Protein AF-A0A352CVD0-F1 (afdb_monomer)

Structure (mmCIF, N/CA/C/O backbone):
data_AF-A0A352CVD0-F1
#
_entry.id   AF-A0A352CVD0-F1
#
loop_
_atom_site.group_PDB
_atom_site.id
_atom_site.type_symbol
_atom_site.label_atom_id
_atom_site.label_alt_id
_atom_site.label_comp_id
_atom_site.label_asym_id
_atom_site.label_entity_id
_atom_site.label_seq_id
_atom_site.pdbx_PDB_ins_code
_atom_site.Cartn_x
_atom_site.Cartn_y
_atom_site.Cartn_z
_atom_site.occupancy
_atom_site.B_iso_or_equiv
_atom_site.auth_seq_id
_atom_site.auth_comp_id
_atom_site.auth_asym_id
_atom_site.auth_atom_id
_atom_site.pdbx_PDB_model_num
ATOM 1 N N . MET A 1 1 ? -6.388 -17.770 6.016 1.00 87.50 1 MET A N 1
ATOM 2 C CA . MET A 1 1 ? -7.401 -16.699 6.024 1.00 87.50 1 MET A CA 1
ATOM 3 C C . MET A 1 1 ? -7.087 -15.841 7.225 1.00 87.50 1 MET A C 1
ATOM 5 O O . MET A 1 1 ? -7.116 -16.385 8.321 1.00 87.50 1 MET A O 1
ATOM 9 N N . ALA A 1 2 ? -6.681 -14.592 7.009 1.00 96.88 2 ALA A N 1
ATOM 10 C CA . ALA A 1 2 ? -6.364 -13.687 8.108 1.00 96.88 2 ALA A CA 1
ATOM 11 C C . ALA A 1 2 ? -7.646 -13.075 8.689 1.00 96.88 2 ALA A C 1
ATOM 13 O O . ALA A 1 2 ? -8.618 -12.874 7.953 1.00 96.88 2 ALA A O 1
ATOM 14 N N . LYS A 1 3 ? -7.625 -12.774 9.988 1.00 98.44 3 LYS A N 1
ATOM 15 C CA . LYS A 1 3 ? -8.668 -12.040 10.714 1.00 98.44 3 LYS A CA 1
ATOM 16 C C . LYS A 1 3 ? -8.321 -10.555 10.753 1.00 98.44 3 LYS A C 1
ATOM 18 O O . LYS A 1 3 ? -7.296 -10.170 11.318 1.00 98.44 3 LYS A O 1
ATOM 23 N N . VAL A 1 4 ? -9.160 -9.716 10.157 1.00 98.88 4 VAL A N 1
ATOM 24 C CA . VAL A 1 4 ? -8.931 -8.271 10.046 1.00 98.88 4 VAL A CA 1
ATOM 25 C C . VAL A 1 4 ? -10.059 -7.503 10.724 1.00 98.88 4 VAL A C 1
ATOM 27 O O . VAL A 1 4 ? -11.235 -7.747 10.454 1.00 98.88 4 VAL A O 1
ATOM 30 N N . TYR A 1 5 ? -9.690 -6.530 11.553 1.00 98.88 5 TYR A N 1
ATOM 31 C CA . TYR A 1 5 ? -10.624 -5.599 12.177 1.00 98.88 5 TYR A CA 1
ATOM 32 C C . TYR A 1 5 ? -10.334 -4.178 11.703 1.00 98.88 5 TYR A C 1
ATOM 34 O O . TYR A 1 5 ? -9.232 -3.664 11.902 1.00 98.88 5 TYR A O 1
ATOM 42 N N . GLU A 1 6 ? -11.327 -3.537 11.094 1.00 98.88 6 GLU A N 1
ATOM 43 C CA . GLU A 1 6 ? -11.243 -2.137 10.681 1.00 98.88 6 GLU A CA 1
ATOM 44 C C . GLU A 1 6 ? -12.180 -1.276 11.521 1.00 98.88 6 GLU A C 1
ATOM 46 O O . GLU A 1 6 ? -13.391 -1.505 11.552 1.00 98.88 6 GLU A O 1
ATOM 51 N N . PHE A 1 7 ? -11.618 -0.301 12.236 1.00 98.88 7 PHE A N 1
ATOM 52 C CA . PHE A 1 7 ? -12.372 0.485 13.209 1.00 98.88 7 PHE A CA 1
ATOM 53 C C . PHE A 1 7 ? -12.950 1.742 12.577 1.00 98.88 7 PHE A C 1
ATOM 55 O O . PHE A 1 7 ? -12.228 2.586 12.055 1.00 98.88 7 PHE A O 1
ATOM 62 N N . LEU A 1 8 ? -14.265 1.888 12.673 1.00 98.75 8 LEU A N 1
ATOM 63 C CA . LEU A 1 8 ? -15.019 2.979 12.082 1.00 98.75 8 LEU A CA 1
ATOM 64 C C . LEU A 1 8 ? -15.516 3.928 13.171 1.00 98.75 8 LEU A C 1
ATOM 66 O O . LEU A 1 8 ? -15.995 3.505 14.225 1.00 98.75 8 LEU A O 1
ATOM 70 N N . ALA A 1 9 ? -15.458 5.222 12.885 1.00 98.69 9 ALA A N 1
ATOM 71 C CA . ALA A 1 9 ? -16.032 6.265 13.719 1.00 98.69 9 ALA A CA 1
ATOM 72 C C . ALA A 1 9 ? -16.750 7.301 12.854 1.00 98.69 9 ALA A C 1
ATOM 74 O O . ALA A 1 9 ? -16.449 7.450 11.667 1.00 98.69 9 ALA A O 1
ATOM 75 N N . ASP A 1 10 ? -17.676 8.050 13.453 1.00 98.75 10 ASP A N 1
ATOM 76 C CA . ASP A 1 10 ? -18.296 9.182 12.764 1.00 98.75 10 ASP A CA 1
ATOM 77 C C . ASP A 1 10 ? -17.222 10.174 12.300 1.00 98.75 10 ASP A C 1
ATOM 79 O O . ASP A 1 10 ? -16.305 10.522 13.046 1.00 98.75 10 ASP A O 1
ATOM 83 N N . GLY A 1 11 ? -17.351 10.638 11.059 1.00 98.56 11 GLY A N 1
ATOM 84 C CA . GLY A 1 11 ? -16.401 11.537 10.417 1.00 98.56 11 GLY A CA 1
ATOM 85 C C . GLY A 1 11 ? -15.168 10.862 9.814 1.00 98.56 11 GLY A C 1
ATOM 86 O O . GLY A 1 11 ? -14.204 11.575 9.528 1.00 98.56 11 GLY A O 1
ATOM 87 N N . LEU A 1 12 ? -15.183 9.536 9.637 1.00 98.50 12 LEU A N 1
ATOM 88 C CA . LEU A 1 12 ? -14.176 8.820 8.847 1.00 98.50 12 LEU A CA 1
ATOM 89 C C . LEU A 1 12 ? -14.123 9.303 7.390 1.00 98.50 12 LEU A C 1
ATOM 91 O O . LEU A 1 12 ? -15.090 9.883 6.889 1.00 98.50 12 LEU A O 1
ATOM 95 N N . GLU A 1 13 ? -13.015 9.037 6.705 1.00 98.62 13 GLU A N 1
ATOM 96 C CA . GLU A 1 13 ? -12.898 9.211 5.251 1.00 98.62 13 GLU A CA 1
ATOM 97 C C . GLU A 1 13 ? -13.370 7.933 4.534 1.00 98.62 13 GLU A C 1
ATOM 99 O O . GLU A 1 13 ? -12.927 6.825 4.839 1.00 98.62 13 GLU A O 1
ATOM 104 N N . GLU A 1 14 ? -14.353 8.067 3.644 1.00 98.50 14 GLU A N 1
ATOM 105 C CA . GLU A 1 14 ? -15.093 6.929 3.097 1.00 98.50 14 GLU A CA 1
ATOM 106 C C . GLU A 1 14 ? -14.305 6.087 2.088 1.00 98.50 14 GLU A C 1
ATOM 108 O O . GLU A 1 14 ? -14.458 4.864 2.067 1.00 98.50 14 GLU A O 1
ATOM 113 N N . VAL A 1 15 ? -13.468 6.714 1.259 1.00 98.38 15 VAL A N 1
ATOM 114 C CA . VAL A 1 15 ? -12.622 6.009 0.286 1.00 98.38 15 VAL A CA 1
ATOM 115 C C . VAL A 1 15 ? -11.570 5.191 1.028 1.00 98.38 15 VAL A C 1
ATOM 117 O O . VAL A 1 15 ? -11.359 4.018 0.714 1.00 98.38 15 VAL A O 1
ATOM 120 N N . GLU A 1 16 ? -10.959 5.782 2.046 1.00 98.69 16 GLU A N 1
ATOM 121 C CA . GLU A 1 16 ? -9.961 5.155 2.905 1.00 98.69 16 GLU A CA 1
ATOM 122 C C . GLU A 1 16 ? -10.534 4.010 3.735 1.00 98.69 16 GLU A C 1
ATOM 124 O O . GLU A 1 16 ? -9.822 3.038 3.952 1.00 98.69 16 GLU A O 1
ATOM 129 N N . ALA A 1 17 ? -11.796 4.102 4.169 1.00 98.44 17 ALA A N 1
ATOM 130 C CA . ALA A 1 17 ? -12.437 3.054 4.961 1.00 98.44 17 ALA A CA 1
ATOM 131 C C . ALA A 1 17 ? -12.964 1.882 4.119 1.00 98.44 17 ALA A C 1
ATOM 133 O O . ALA A 1 17 ? -12.952 0.731 4.538 1.00 98.44 17 ALA A O 1
ATOM 134 N N . ILE A 1 18 ? -13.489 2.146 2.921 1.00 98.50 18 ILE A N 1
ATOM 135 C CA . ILE A 1 18 ? -14.136 1.092 2.123 1.00 98.50 18 ILE A CA 1
ATOM 136 C C . ILE A 1 18 ? -13.144 0.342 1.236 1.00 98.50 18 ILE A C 1
ATOM 138 O O . ILE A 1 18 ? -13.322 -0.855 1.000 1.00 98.50 18 ILE A O 1
ATOM 142 N N . THR A 1 19 ? -12.086 1.006 0.765 1.00 98.69 19 THR A N 1
ATOM 143 C CA . THR A 1 19 ? -11.116 0.381 -0.148 1.00 98.69 19 THR A CA 1
ATOM 144 C C . THR A 1 19 ? -10.379 -0.810 0.488 1.00 98.69 19 THR A C 1
ATOM 146 O O . THR A 1 19 ? -10.366 -1.879 -0.131 1.00 98.69 19 THR A O 1
ATOM 149 N N . PRO A 1 20 ? -9.824 -0.713 1.718 1.00 98.56 20 PRO A N 1
ATOM 150 C CA . PRO A 1 20 ? -9.179 -1.848 2.377 1.00 98.56 20 PRO A CA 1
ATOM 151 C C . PRO A 1 20 ? -10.155 -2.992 2.645 1.00 98.56 20 PRO A C 1
ATOM 153 O O . PRO A 1 20 ? -9.822 -4.144 2.362 1.00 98.56 20 PRO A O 1
ATOM 156 N N . VAL A 1 21 ? -11.377 -2.684 3.099 1.00 98.75 21 VAL A N 1
ATOM 157 C CA . VAL A 1 21 ? -12.434 -3.681 3.323 1.00 98.75 21 VAL A CA 1
ATOM 158 C C . VAL A 1 21 ? -12.734 -4.479 2.055 1.00 98.75 21 VAL A C 1
ATOM 160 O O . VAL A 1 21 ? -12.754 -5.710 2.109 1.00 98.75 21 VAL A O 1
ATOM 163 N N . ASP A 1 22 ? -12.960 -3.813 0.918 1.00 98.69 22 ASP A N 1
ATOM 164 C CA . ASP A 1 22 ? -13.255 -4.496 -0.349 1.00 98.69 22 ASP A CA 1
ATOM 165 C C . ASP A 1 22 ? -12.081 -5.391 -0.776 1.00 98.69 22 ASP A C 1
ATOM 167 O O . ASP A 1 22 ? -12.249 -6.589 -1.015 1.00 98.69 22 ASP A O 1
ATOM 171 N N . PHE A 1 23 ? -10.863 -4.849 -0.810 1.00 98.56 23 PHE A N 1
ATOM 172 C CA . PHE A 1 23 ? -9.710 -5.566 -1.363 1.00 98.56 23 PHE A CA 1
ATOM 173 C C . PHE A 1 23 ? -9.313 -6.760 -0.496 1.00 98.56 23 PHE A C 1
ATOM 175 O O . PHE A 1 23 ? -9.071 -7.852 -1.016 1.00 98.56 23 PHE A O 1
ATOM 182 N N . LEU A 1 24 ? -9.312 -6.596 0.828 1.00 98.75 24 LEU A N 1
ATOM 183 C CA . LEU A 1 24 ? -8.994 -7.681 1.749 1.00 98.75 24 LEU A CA 1
ATOM 184 C C . LEU A 1 24 ? -10.049 -8.794 1.701 1.00 98.75 24 LEU A C 1
ATOM 186 O O . LEU A 1 24 ? -9.678 -9.970 1.754 1.00 98.75 24 LEU A O 1
ATOM 190 N N . ARG A 1 25 ? -11.337 -8.458 1.524 1.00 98.56 25 ARG A N 1
ATOM 191 C CA . ARG A 1 25 ? -12.405 -9.451 1.305 1.00 98.56 25 ARG A CA 1
ATOM 192 C C . ARG A 1 25 ? -12.254 -10.166 -0.039 1.00 98.56 25 ARG A C 1
ATOM 194 O O . ARG A 1 25 ? -12.385 -11.387 -0.083 1.00 98.56 25 ARG A O 1
ATOM 201 N N . ARG A 1 26 ? -11.912 -9.458 -1.123 1.00 98.44 26 ARG A N 1
ATOM 202 C CA . ARG A 1 26 ? -11.610 -10.070 -2.437 1.00 98.44 26 ARG A CA 1
ATOM 203 C C . ARG A 1 26 ? -10.424 -11.029 -2.382 1.00 98.44 26 ARG A C 1
ATOM 205 O O . ARG A 1 26 ? -10.446 -12.057 -3.053 1.00 98.44 26 ARG A O 1
ATOM 212 N N . ALA A 1 27 ? -9.429 -10.729 -1.550 1.00 98.00 27 ALA A N 1
ATOM 213 C CA . ALA A 1 27 ? -8.293 -11.608 -1.277 1.00 98.00 27 ALA A CA 1
ATOM 214 C C . ALA A 1 27 ? -8.636 -12.808 -0.364 1.00 98.00 27 ALA A C 1
ATOM 216 O O . ALA A 1 27 ? -7.776 -13.646 -0.091 1.00 98.00 27 ALA A O 1
ATOM 217 N N . GLY A 1 28 ? -9.888 -12.922 0.095 1.00 98.00 28 GLY A N 1
ATOM 218 C CA . GLY A 1 28 ? -10.380 -14.044 0.893 1.00 98.00 28 GLY A CA 1
ATOM 219 C C . GLY A 1 28 ? -10.073 -13.946 2.386 1.00 98.00 28 GLY A C 1
ATOM 220 O O . GLY A 1 28 ? -10.051 -14.979 3.056 1.00 98.00 28 GLY A O 1
ATOM 221 N N . ASN A 1 29 ? -9.805 -12.746 2.910 1.00 98.62 29 ASN A N 1
ATOM 222 C CA . ASN A 1 29 ? -9.650 -12.518 4.347 1.00 98.62 29 ASN A CA 1
ATOM 223 C C . ASN A 1 29 ? -11.003 -12.303 5.031 1.00 98.62 29 ASN A C 1
ATOM 225 O O . ASN A 1 29 ? -11.965 -11.837 4.417 1.00 98.62 29 ASN A O 1
ATOM 229 N N . ASP A 1 30 ? -11.054 -12.622 6.320 1.00 98.44 30 ASP A N 1
ATOM 230 C CA . ASP A 1 30 ? -12.220 -12.378 7.159 1.00 98.44 30 ASP A CA 1
ATOM 231 C C . ASP A 1 30 ? -12.113 -10.972 7.757 1.00 98.44 30 ASP A C 1
ATOM 233 O O . ASP A 1 30 ? -11.362 -10.742 8.706 1.00 98.44 30 ASP A O 1
ATOM 237 N N . VAL A 1 31 ? -12.805 -10.018 7.130 1.00 98.81 31 VAL A N 1
ATOM 238 C CA . VAL A 1 31 ? -12.756 -8.595 7.485 1.00 98.81 31 VAL A CA 1
ATOM 239 C C . VAL A 1 31 ? -14.046 -8.188 8.177 1.00 98.81 31 VAL A C 1
ATOM 241 O O . VAL A 1 31 ? -15.117 -8.223 7.561 1.00 98.81 31 VAL A O 1
ATOM 244 N N . THR A 1 32 ? -13.924 -7.728 9.418 1.00 98.81 32 THR A N 1
ATOM 245 C CA . THR A 1 32 ? -15.022 -7.180 10.218 1.00 98.81 32 THR A CA 1
ATOM 246 C C . THR A 1 32 ? -14.833 -5.677 10.400 1.00 98.81 32 THR A C 1
ATOM 248 O O . THR A 1 32 ? -13.824 -5.226 10.943 1.00 98.81 32 THR A O 1
ATOM 251 N N . THR A 1 33 ? -15.822 -4.894 9.976 1.00 98.88 33 THR A N 1
ATOM 252 C CA . THR A 1 33 ? -15.892 -3.459 10.272 1.00 98.88 33 THR A CA 1
ATOM 253 C C . THR A 1 33 ? -16.525 -3.231 11.643 1.00 98.88 33 THR A C 1
ATOM 255 O O . THR A 1 33 ? -17.589 -3.772 11.955 1.00 98.88 33 THR A O 1
ATOM 258 N N . VAL A 1 34 ? -15.865 -2.439 12.485 1.00 98.88 34 VAL A N 1
ATOM 259 C CA . VAL A 1 34 ? -16.180 -2.315 13.913 1.00 98.88 34 VAL A CA 1
ATOM 260 C C . VAL A 1 34 ? -16.410 -0.858 14.267 1.00 98.88 34 VAL A C 1
ATOM 262 O O . VAL A 1 34 ? -15.486 -0.052 14.250 1.00 98.88 34 VAL A O 1
ATOM 265 N N . SER A 1 35 ? -17.636 -0.502 14.630 1.00 98.75 35 SER A N 1
ATOM 266 C CA . SER A 1 35 ? -17.939 0.850 15.098 1.00 98.75 35 SER A CA 1
ATOM 267 C C . SER A 1 35 ? -17.456 1.072 16.531 1.00 98.75 35 SER A C 1
ATOM 269 O O . SER A 1 35 ? -17.837 0.321 17.426 1.00 98.75 35 SER A O 1
ATOM 271 N N . VAL A 1 36 ? -16.705 2.152 16.771 1.00 98.62 36 VAL A N 1
ATOM 272 C CA . VAL A 1 36 ? -16.368 2.631 18.131 1.00 98.62 36 VAL A CA 1
ATOM 273 C C . VAL A 1 36 ? -17.383 3.638 18.687 1.00 98.62 36 VAL A C 1
ATOM 275 O O . VAL A 1 36 ? -17.136 4.280 19.704 1.00 98.62 36 VAL A O 1
ATOM 278 N N . MET A 1 37 ? -18.515 3.821 18.001 1.00 98.12 37 MET A N 1
ATOM 279 C CA . MET A 1 37 ? -19.518 4.829 18.361 1.00 98.12 37 MET A CA 1
ATOM 280 C C . MET A 1 37 ? -20.650 4.274 19.235 1.00 98.12 37 MET A C 1
ATOM 282 O O . MET A 1 37 ? -21.494 5.043 19.675 1.00 98.12 37 MET A O 1
ATOM 286 N N . GLY A 1 38 ? -20.702 2.957 19.467 1.00 97.62 38 GLY A N 1
ATOM 287 C CA . GLY A 1 38 ? -21.820 2.293 20.152 1.00 97.62 38 GLY A CA 1
ATOM 288 C C . GLY A 1 38 ? -23.056 2.057 19.266 1.00 97.62 38 GLY A C 1
ATOM 289 O O . GLY A 1 38 ? -24.060 1.519 19.729 1.00 97.62 38 GLY A O 1
ATOM 290 N N . GLN A 1 39 ? -22.990 2.405 17.975 1.00 98.19 39 GLN A N 1
ATOM 291 C CA . GLN A 1 39 ? -24.004 2.066 16.971 1.00 98.19 39 GLN A CA 1
ATOM 292 C C . GLN A 1 39 ? -23.376 1.606 15.657 1.00 98.19 39 GLN A C 1
ATOM 294 O O . GLN A 1 39 ? -22.324 2.095 15.261 1.00 98.19 39 GLN A O 1
ATOM 299 N N . LYS A 1 40 ? -24.060 0.727 14.917 1.00 98.50 40 LYS A N 1
ATOM 300 C CA . LYS A 1 40 ? -23.566 0.238 13.617 1.00 98.50 40 LYS A CA 1
ATOM 301 C C . LYS A 1 40 ? -23.618 1.290 12.508 1.00 98.50 40 LYS A C 1
ATOM 303 O O . LYS A 1 40 ? -22.834 1.228 11.573 1.00 98.50 40 LYS A O 1
ATOM 308 N N . LYS A 1 41 ? -24.539 2.253 12.584 1.00 98.56 41 LYS A N 1
ATOM 309 C CA . LYS A 1 41 ? -24.680 3.302 11.567 1.00 98.56 41 LYS A CA 1
ATOM 310 C C . LYS A 1 41 ? -23.652 4.411 11.804 1.00 98.56 41 LYS A C 1
ATOM 312 O O . LYS A 1 41 ? -23.752 5.110 12.806 1.00 98.56 41 LYS A O 1
ATOM 317 N N . ILE A 1 42 ? -22.736 4.586 10.857 1.00 98.56 42 ILE A N 1
ATOM 318 C CA . ILE A 1 42 ? -21.674 5.596 10.871 1.00 98.56 42 ILE A CA 1
ATOM 319 C C . ILE A 1 42 ? -21.945 6.648 9.797 1.00 98.56 42 ILE A C 1
ATOM 321 O O . ILE A 1 42 ? -22.314 6.307 8.671 1.00 98.56 42 ILE A O 1
ATOM 325 N N . LEU A 1 43 ? -21.769 7.926 10.133 1.00 98.62 43 LEU A N 1
ATOM 326 C CA . LEU A 1 43 ? -21.808 9.030 9.176 1.00 98.62 43 LEU A CA 1
ATOM 327 C C . LEU A 1 43 ? -20.383 9.440 8.795 1.00 98.62 43 LEU A C 1
ATOM 329 O O . LEU A 1 43 ? -19.660 9.992 9.622 1.00 98.62 43 LEU A O 1
ATOM 333 N N . GLY A 1 44 ? -19.996 9.212 7.542 1.00 98.50 44 GLY A N 1
ATOM 334 C CA . GLY A 1 44 ? -18.699 9.617 7.008 1.00 98.50 44 GLY A CA 1
ATOM 335 C C . GLY A 1 44 ? -18.533 11.136 6.870 1.00 98.50 44 GLY A C 1
ATOM 336 O O . GLY A 1 44 ? -19.481 11.925 7.008 1.00 98.50 44 GLY A O 1
ATOM 337 N N . SER A 1 45 ? -17.296 11.562 6.616 1.00 98.06 45 SER A N 1
ATOM 338 C CA . SER A 1 45 ? -16.897 12.970 6.522 1.00 98.06 45 SER A CA 1
ATOM 339 C C . SER A 1 45 ? -17.605 13.720 5.385 1.00 98.06 45 SER A C 1
ATOM 341 O O . SER A 1 45 ? -17.978 14.884 5.564 1.00 98.06 45 SER A O 1
ATOM 343 N N . HIS A 1 46 ? -17.927 13.026 4.291 1.00 98.25 46 HIS A N 1
ATOM 344 C CA . HIS A 1 46 ? -18.654 13.540 3.129 1.00 98.25 46 HIS A CA 1
ATOM 345 C C . HIS A 1 46 ? -20.146 13.186 3.147 1.00 98.25 46 HIS A C 1
ATOM 347 O O . HIS A 1 46 ? -20.827 13.245 2.124 1.00 98.25 46 HIS A O 1
ATOM 353 N N . LYS A 1 47 ? -20.689 12.893 4.335 1.00 98.00 47 LYS A N 1
ATOM 354 C CA . LYS A 1 47 ? -22.121 12.642 4.575 1.00 98.00 47 LYS A CA 1
ATOM 355 C C . LYS A 1 47 ? -22.660 11.368 3.922 1.00 98.00 47 LYS A C 1
ATOM 357 O O . LYS A 1 47 ? -23.866 11.255 3.700 1.00 98.00 47 LYS A O 1
ATOM 362 N N . ILE A 1 48 ? -21.793 10.390 3.681 1.00 98.38 48 ILE A N 1
ATOM 363 C CA . ILE A 1 48 ? -22.191 9.050 3.251 1.00 98.3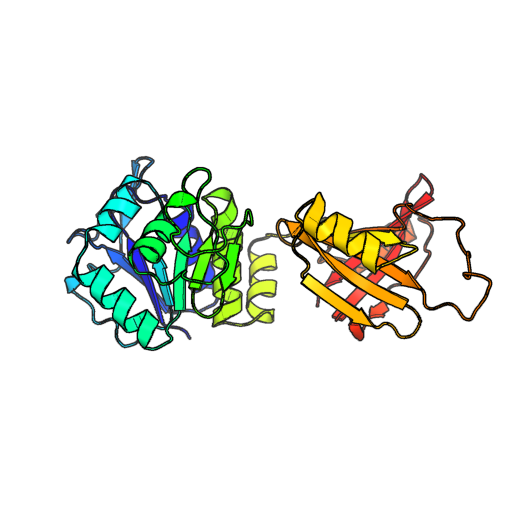8 48 ILE A CA 1
ATOM 364 C C . ILE A 1 48 ? -22.407 8.186 4.496 1.00 98.38 48 ILE A C 1
ATOM 366 O O . ILE A 1 48 ? -21.590 8.175 5.416 1.00 98.38 48 ILE A O 1
ATOM 370 N N . TYR A 1 49 ? -23.529 7.470 4.545 1.00 97.94 49 TYR A N 1
ATOM 371 C CA . TYR A 1 49 ? -23.787 6.523 5.624 1.00 97.94 49 TYR A CA 1
ATOM 372 C C . TYR A 1 49 ? -23.167 5.164 5.322 1.00 97.94 49 TYR A C 1
ATOM 374 O O . TYR A 1 49 ? -23.396 4.600 4.254 1.00 97.94 49 TYR A O 1
ATOM 382 N N . LEU A 1 50 ? -22.473 4.618 6.315 1.00 97.31 50 LEU A N 1
ATOM 383 C CA . LEU A 1 50 ? -21.959 3.256 6.327 1.00 97.31 50 LEU A CA 1
ATOM 384 C C . LEU A 1 50 ? -22.614 2.470 7.465 1.00 97.31 50 LEU A C 1
ATOM 386 O O . LEU A 1 50 ? -23.030 3.040 8.478 1.00 97.31 50 LEU A O 1
ATOM 390 N N . ALA A 1 51 ? -22.711 1.156 7.297 1.00 98.12 51 ALA A N 1
ATOM 391 C CA . ALA A 1 51 ? -23.127 0.241 8.349 1.00 98.12 51 ALA A CA 1
ATOM 392 C C . ALA A 1 51 ? -21.944 -0.663 8.701 1.00 98.12 51 ALA A C 1
ATOM 394 O O . ALA A 1 51 ? -21.495 -1.429 7.853 1.00 98.12 51 ALA A O 1
ATOM 395 N N . ALA A 1 52 ? -21.447 -0.549 9.930 1.00 98.62 52 ALA A N 1
ATOM 396 C CA . ALA A 1 52 ? -20.458 -1.460 10.482 1.00 98.62 52 ALA A CA 1
ATOM 397 C C . ALA A 1 52 ? -21.081 -2.843 10.726 1.00 98.62 52 ALA A C 1
ATOM 399 O O . ALA A 1 52 ? -22.270 -2.953 11.047 1.00 98.62 52 ALA A O 1
ATOM 400 N N . ASP A 1 53 ? -20.269 -3.891 10.630 1.00 98.69 53 ASP A N 1
ATOM 401 C CA . ASP A 1 53 ? -20.693 -5.271 10.876 1.00 98.69 53 ASP A CA 1
ATOM 402 C C . ASP A 1 53 ? -21.037 -5.484 12.363 1.00 98.69 53 ASP A C 1
ATOM 404 O O . ASP A 1 53 ? -22.035 -6.133 12.703 1.00 98.69 53 ASP A O 1
ATOM 408 N N . ALA A 1 54 ? -20.262 -4.866 13.258 1.00 98.62 54 ALA A N 1
ATOM 409 C CA . ALA A 1 54 ? -20.416 -4.945 14.710 1.00 98.62 54 ALA A CA 1
ATOM 410 C C . ALA A 1 54 ? -20.129 -3.601 15.396 1.00 98.62 54 ALA A C 1
ATOM 412 O O . ALA A 1 54 ? -19.543 -2.688 14.805 1.00 98.62 54 ALA A O 1
ATOM 413 N N . VAL A 1 55 ? -20.536 -3.481 16.659 1.00 98.62 55 VAL A N 1
ATOM 414 C CA . VAL A 1 55 ? -20.023 -2.427 17.553 1.00 98.62 55 VAL A CA 1
ATOM 415 C C . VAL A 1 55 ? -18.895 -2.988 18.421 1.00 98.62 55 VAL A C 1
ATOM 417 O O . VAL A 1 55 ? -18.837 -4.193 18.661 1.00 98.62 55 VAL A O 1
ATOM 420 N N . PHE A 1 56 ? -17.976 -2.129 18.860 1.00 98.69 56 PHE A N 1
ATOM 421 C CA . PHE A 1 56 ? -16.749 -2.522 19.558 1.00 98.69 56 PHE A CA 1
ATOM 422 C C . PHE A 1 56 ? -17.009 -3.406 20.787 1.00 98.69 56 PHE A C 1
ATOM 424 O O . PHE A 1 56 ? -16.263 -4.346 21.044 1.00 98.69 56 PHE A O 1
ATOM 431 N N . GLU A 1 57 ? -18.090 -3.142 21.518 1.00 97.38 57 GLU A N 1
ATOM 432 C CA . GLU A 1 57 ? -18.469 -3.842 22.747 1.00 97.38 57 GLU A CA 1
ATOM 433 C C . GLU A 1 57 ? -18.981 -5.275 22.519 1.00 97.38 57 GLU A C 1
ATOM 435 O O . GLU A 1 57 ? -19.066 -6.048 23.472 1.00 97.38 57 GLU A O 1
ATOM 440 N N . GLU A 1 58 ? -19.333 -5.643 21.283 1.00 96.50 58 GLU A N 1
ATOM 441 C CA . GLU A 1 58 ? -19.863 -6.972 20.939 1.00 96.50 58 GLU A CA 1
ATOM 442 C C . GLU A 1 58 ? -18.761 -8.020 20.709 1.00 96.50 58 GLU A C 1
ATOM 444 O O . GLU A 1 58 ? -19.068 -9.208 20.597 1.00 96.50 58 GLU A O 1
ATOM 449 N N . LEU A 1 59 ? -17.494 -7.604 20.605 1.00 97.06 59 LEU A N 1
ATOM 450 C CA . LEU A 1 59 ? -16.415 -8.442 20.084 1.00 97.06 59 LEU A CA 1
ATOM 451 C C . LEU A 1 59 ? -15.251 -8.628 21.062 1.00 97.06 59 LEU A C 1
ATOM 453 O O . LEU A 1 59 ? -14.908 -7.758 21.861 1.00 97.06 59 LEU A O 1
ATOM 457 N N . SER A 1 60 ? -14.581 -9.772 20.920 1.00 95.44 60 SER A N 1
ATOM 458 C CA . SER A 1 60 ? -13.214 -9.993 21.389 1.00 95.44 60 SER A CA 1
ATOM 459 C C . SER A 1 60 ? -12.263 -9.956 20.200 1.00 95.44 60 SER A C 1
ATOM 461 O O . SER A 1 60 ? -12.578 -10.509 19.152 1.00 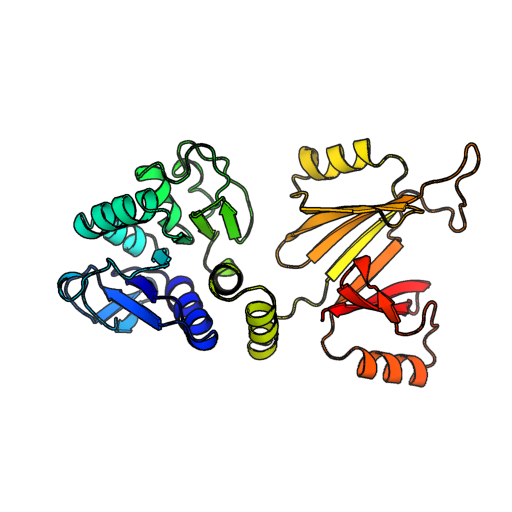95.44 60 SER A O 1
ATOM 463 N N . PHE A 1 61 ? -11.081 -9.378 20.383 1.00 97.75 61 PHE A N 1
ATOM 464 C CA . PHE A 1 61 ? -10.136 -9.115 19.292 1.00 97.75 61 PHE A CA 1
ATOM 465 C C . PHE A 1 61 ? -8.848 -9.948 19.373 1.00 97.75 61 PHE A C 1
ATOM 467 O O . PHE A 1 61 ? -7.861 -9.638 18.711 1.00 97.75 61 PHE A O 1
ATOM 474 N N . GLU A 1 62 ? -8.823 -10.975 20.224 1.00 94.38 62 GLU A N 1
ATOM 475 C CA . GLU A 1 62 ? -7.628 -11.794 20.484 1.00 94.38 62 GLU A CA 1
ATOM 476 C C . GLU A 1 62 ? -7.186 -12.607 19.257 1.00 94.38 62 GLU A C 1
ATOM 478 O O . GLU A 1 62 ? -6.005 -12.922 19.110 1.00 94.38 62 GLU A O 1
ATOM 483 N N . ASP A 1 63 ? -8.120 -12.908 18.354 1.00 96.94 63 ASP A N 1
ATOM 484 C CA . ASP A 1 63 ? -7.870 -13.629 17.109 1.00 96.94 63 ASP A CA 1
ATOM 485 C C . ASP A 1 63 ? -7.398 -12.726 15.958 1.00 96.94 63 ASP A C 1
ATOM 487 O O . ASP A 1 63 ? -7.098 -13.234 14.883 1.00 96.94 63 ASP A O 1
ATOM 491 N N . GLY A 1 64 ? -7.308 -11.406 16.163 1.00 98.12 64 GLY A N 1
ATOM 492 C CA . GLY A 1 64 ? -6.949 -10.456 15.114 1.00 98.12 64 GLY A CA 1
ATOM 493 C C . GLY A 1 64 ? -5.507 -10.606 14.622 1.00 98.12 64 GLY A C 1
ATOM 494 O O . GLY A 1 64 ? -4.561 -10.730 15.407 1.00 98.12 64 GLY A O 1
ATOM 495 N N . ASP A 1 65 ? -5.333 -10.547 13.304 1.00 98.50 65 ASP A N 1
ATOM 496 C CA . ASP A 1 65 ? -4.032 -10.538 12.627 1.00 98.50 65 ASP A CA 1
ATOM 497 C C . ASP A 1 65 ? -3.637 -9.129 12.163 1.00 98.50 65 ASP A C 1
ATOM 499 O O . ASP A 1 65 ? -2.447 -8.795 12.133 1.00 98.50 65 ASP A O 1
ATOM 503 N N . LEU A 1 66 ? -4.632 -8.297 11.834 1.00 98.81 66 LEU A N 1
ATOM 504 C CA . LEU A 1 66 ? -4.463 -6.923 11.367 1.00 98.81 66 LEU A CA 1
ATOM 505 C C . LEU A 1 66 ? -5.553 -5.997 11.928 1.00 98.81 66 LEU A C 1
ATOM 507 O O . LEU A 1 66 ? -6.741 -6.319 11.885 1.00 98.81 66 LEU A O 1
ATOM 511 N N . PHE A 1 67 ? -5.132 -4.817 12.386 1.00 98.88 67 PHE A N 1
ATOM 512 C CA . PHE A 1 67 ? -5.995 -3.759 12.915 1.00 98.88 67 PHE A CA 1
ATOM 513 C C . PHE A 1 67 ? -5.832 -2.474 12.097 1.00 98.88 67 PHE A C 1
ATOM 515 O O . PHE A 1 67 ? -4.723 -1.941 12.027 1.00 98.88 67 PHE A O 1
ATOM 522 N N . ILE A 1 68 ? -6.913 -1.982 11.487 1.00 98.94 68 ILE A N 1
ATOM 523 C CA . ILE A 1 68 ? -6.887 -0.876 10.514 1.00 98.94 68 ILE A CA 1
ATOM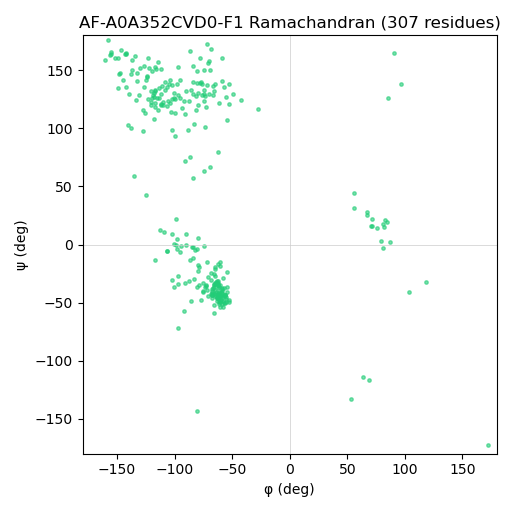 524 C C . ILE A 1 68 ? -7.613 0.356 11.068 1.00 98.94 68 ILE A C 1
ATOM 526 O O . ILE A 1 68 ? -8.714 0.239 11.612 1.00 98.94 68 ILE A O 1
ATOM 530 N N . LEU A 1 69 ? -6.999 1.533 10.909 1.00 98.88 69 LEU A N 1
ATOM 531 C CA . LEU A 1 69 ? -7.583 2.841 11.215 1.00 98.88 69 LEU A CA 1
ATOM 532 C C . LEU A 1 69 ? -7.687 3.706 9.940 1.00 98.88 69 LEU A C 1
ATOM 534 O O . LEU A 1 69 ? -6.657 4.198 9.462 1.00 98.88 69 LEU A O 1
ATOM 538 N N . PRO A 1 70 ? -8.895 3.936 9.396 1.00 98.69 70 PRO A N 1
ATOM 539 C CA . PRO A 1 70 ? -9.101 4.920 8.341 1.00 98.69 70 PRO A CA 1
ATOM 540 C C . PRO A 1 70 ? -8.934 6.348 8.875 1.00 98.69 70 PRO A C 1
ATOM 542 O O . PRO A 1 70 ? -9.058 6.607 10.079 1.00 98.69 70 PRO A O 1
ATOM 545 N N . GLY A 1 71 ? -8.652 7.288 7.975 1.00 98.38 71 GLY A N 1
ATOM 546 C CA . GLY A 1 71 ? -8.486 8.693 8.306 1.00 98.38 71 GLY A CA 1
ATOM 547 C C . GLY A 1 71 ? -9.804 9.450 8.451 1.00 98.38 71 GLY A C 1
ATOM 548 O O . GLY A 1 71 ? -10.795 8.959 8.993 1.00 98.38 71 GLY A O 1
ATOM 549 N N . GLY A 1 72 ? -9.788 10.705 8.001 1.00 97.62 72 GLY A N 1
ATOM 550 C CA . GLY A 1 72 ? -10.838 11.692 8.255 1.00 97.62 72 GLY A CA 1
ATOM 551 C C . GLY A 1 72 ? -10.619 12.406 9.589 1.00 97.62 72 GLY A C 1
ATOM 552 O O . GLY A 1 72 ? -10.480 11.774 10.631 1.00 97.62 72 GLY A O 1
ATOM 553 N N . GLY A 1 73 ? -10.578 13.742 9.584 1.00 96.75 73 GLY A N 1
ATOM 554 C CA . GLY A 1 73 ? -10.149 14.513 10.761 1.00 96.75 73 GLY A CA 1
ATOM 555 C C . GLY A 1 73 ? -10.976 14.245 12.027 1.00 96.75 73 GLY A C 1
ATOM 556 O O . GLY A 1 73 ? -10.417 14.055 13.106 1.00 96.75 73 GLY A O 1
ATOM 557 N N . LEU A 1 74 ? -12.307 14.178 11.899 1.00 98.31 74 LEU A N 1
ATOM 558 C CA . LEU A 1 74 ? -13.190 13.833 13.019 1.00 98.31 74 LEU A CA 1
ATOM 559 C C . LEU A 1 74 ? -13.152 12.328 13.333 1.00 98.31 74 LEU A C 1
ATOM 561 O O . LEU A 1 74 ? -13.086 11.969 14.506 1.00 98.31 74 LEU A O 1
ATOM 565 N N . GLY A 1 75 ? -13.126 11.465 12.313 1.00 98.56 75 GLY A N 1
ATOM 566 C CA . GLY A 1 75 ? -13.036 10.011 12.484 1.00 98.56 75 GLY A CA 1
ATOM 567 C C . GLY A 1 75 ? -11.782 9.600 13.252 1.00 98.56 75 GLY A C 1
ATOM 568 O O . GLY A 1 75 ? -11.871 8.952 14.290 1.00 98.56 75 GLY A O 1
ATOM 569 N N . THR A 1 76 ? -10.615 10.079 12.818 1.00 98.69 76 THR A N 1
ATOM 570 C CA . THR A 1 76 ? -9.327 9.891 13.499 1.00 98.69 76 THR A CA 1
ATOM 571 C C . THR A 1 76 ? -9.359 10.390 14.940 1.00 98.69 76 THR A C 1
ATOM 573 O O . THR A 1 76 ? -8.866 9.705 15.835 1.00 98.69 76 THR A O 1
ATOM 576 N N . ARG A 1 77 ? -9.955 11.562 15.199 1.00 98.62 77 ARG A N 1
ATOM 577 C CA . ARG A 1 77 ? -10.094 12.081 16.565 1.00 98.62 77 ARG A CA 1
ATOM 578 C C . ARG A 1 77 ? -10.919 11.135 17.439 1.00 98.62 77 ARG A C 1
ATOM 580 O O . ARG A 1 77 ? -10.466 10.772 18.520 1.00 98.62 77 ARG A O 1
ATOM 587 N N . ASN A 1 78 ? -12.081 10.706 16.955 1.00 98.62 78 ASN A N 1
ATOM 588 C CA . ASN A 1 78 ? -12.966 9.793 17.676 1.00 98.62 78 ASN A CA 1
ATOM 589 C C . ASN A 1 78 ? -12.283 8.439 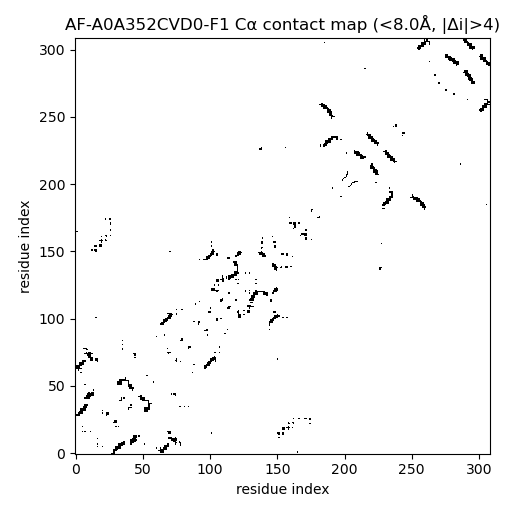17.951 1.00 98.62 78 ASN A C 1
ATOM 591 O O . ASN A 1 78 ? -12.336 7.939 19.074 1.00 98.62 78 ASN A O 1
ATOM 595 N N . LEU A 1 79 ? -11.566 7.885 16.966 1.00 98.69 79 LEU A N 1
ATOM 596 C CA . LEU A 1 79 ? -10.754 6.673 17.135 1.00 98.69 79 LEU A CA 1
ATOM 597 C C . LEU A 1 79 ? -9.653 6.871 18.191 1.00 98.69 79 LEU A C 1
ATOM 599 O O . LEU A 1 79 ? -9.455 6.017 19.055 1.00 98.69 79 LEU A O 1
ATOM 603 N N . SER A 1 80 ? -8.959 8.012 18.157 1.00 98.19 80 SER A N 1
ATOM 604 C CA . SER A 1 80 ? -7.881 8.344 19.096 1.00 98.19 80 SER A CA 1
ATOM 605 C C . SER A 1 80 ? -8.372 8.513 20.535 1.00 98.19 80 SER A C 1
ATOM 607 O O . SER A 1 80 ? -7.645 8.162 21.464 1.00 98.19 80 SER A O 1
ATOM 609 N N . GLU A 1 81 ? -9.582 9.040 20.735 1.00 98.25 81 GLU A N 1
ATOM 610 C CA . GLU A 1 81 ? -10.188 9.271 22.053 1.00 98.25 81 GLU A CA 1
ATOM 611 C C . GLU A 1 81 ? -10.800 7.989 22.662 1.00 98.25 81 GLU A C 1
ATOM 613 O O . GLU A 1 81 ? -10.985 7.906 23.882 1.00 98.25 81 GLU A O 1
ATOM 618 N N . HIS A 1 82 ? -11.058 6.952 21.854 1.00 98.62 82 HIS A N 1
ATOM 619 C CA . HIS A 1 82 ? -11.653 5.698 22.317 1.00 98.62 82 HIS A CA 1
ATOM 620 C C . HIS A 1 82 ? -10.660 4.831 23.120 1.00 98.62 82 HIS A C 1
ATOM 622 O O . HIS A 1 82 ? -9.817 4.115 22.572 1.00 98.62 82 HIS A O 1
ATOM 628 N N . LYS A 1 83 ? -10.775 4.851 24.457 1.00 98.19 83 LYS A N 1
ATOM 629 C CA . LYS A 1 83 ? -9.835 4.184 25.386 1.00 98.19 83 LYS A CA 1
ATOM 630 C C . LYS A 1 83 ? -9.651 2.688 25.118 1.00 98.19 83 LYS A C 1
ATOM 632 O O . LYS A 1 83 ? -8.513 2.234 25.027 1.00 98.19 83 LYS A O 1
ATOM 637 N N . GLY A 1 84 ? -10.745 1.945 24.928 1.00 98.50 84 GLY A N 1
ATOM 638 C CA . GLY A 1 84 ? -10.682 0.499 24.682 1.00 98.50 84 GLY A CA 1
ATOM 639 C C . GLY A 1 84 ? -9.943 0.148 23.388 1.00 98.50 84 GLY A C 1
ATOM 640 O O . GLY A 1 84 ? -9.211 -0.838 23.336 1.00 98.50 84 GLY A O 1
ATOM 641 N N . LEU A 1 85 ? -10.051 1.005 22.367 1.00 98.75 85 LEU A N 1
ATOM 642 C CA . LEU A 1 85 ? -9.341 0.827 21.099 1.00 98.75 85 LEU A CA 1
ATOM 643 C C . LEU A 1 85 ? -7.842 1.084 21.287 1.00 98.75 85 LEU A C 1
ATOM 645 O O . LEU A 1 85 ? -7.022 0.287 20.843 1.00 98.75 85 LEU A O 1
ATOM 649 N N . ARG A 1 86 ? -7.461 2.148 22.005 1.00 98.62 86 ARG A N 1
ATOM 650 C CA . ARG A 1 86 ? -6.045 2.413 22.321 1.00 98.62 86 ARG A CA 1
ATOM 651 C C . ARG A 1 86 ? -5.404 1.264 23.100 1.00 98.62 86 ARG A C 1
ATOM 653 O O . ARG A 1 86 ? -4.257 0.907 22.838 1.00 98.62 86 ARG A O 1
ATOM 660 N N . GLU A 1 87 ? -6.115 0.701 24.074 1.00 98.44 87 GLU A N 1
ATOM 661 C CA . GLU A 1 87 ? -5.639 -0.439 24.866 1.00 98.44 87 GLU A CA 1
ATOM 662 C C . GLU A 1 87 ? -5.489 -1.698 24.009 1.00 98.44 87 GLU A C 1
ATOM 664 O O . GLU A 1 87 ? -4.474 -2.392 24.105 1.00 98.44 87 GLU A O 1
ATOM 669 N N . LEU A 1 88 ? -6.458 -1.964 23.130 1.00 98.56 88 LEU A N 1
ATOM 670 C CA . LEU A 1 88 ? -6.381 -3.040 22.148 1.00 98.56 88 LEU A CA 1
ATOM 671 C C . LEU A 1 88 ? -5.157 -2.891 21.239 1.00 98.56 88 LEU A C 1
ATOM 673 O O . LEU A 1 88 ? -4.353 -3.815 21.164 1.00 98.56 88 LEU A O 1
ATOM 677 N N . LEU A 1 89 ? -4.985 -1.730 20.601 1.00 98.62 89 LEU A N 1
ATOM 678 C CA . LEU A 1 89 ? -3.876 -1.477 19.679 1.00 98.62 89 LEU A CA 1
ATOM 679 C C . LEU A 1 89 ? -2.515 -1.630 20.366 1.00 98.62 89 LEU A C 1
ATOM 681 O O . LEU A 1 89 ? -1.604 -2.217 19.793 1.00 98.62 89 LEU A O 1
ATOM 685 N N . ASN A 1 90 ? -2.374 -1.156 21.610 1.00 98.31 90 ASN A N 1
ATOM 686 C CA . ASN A 1 90 ? -1.146 -1.347 22.389 1.00 98.31 90 ASN A CA 1
ATOM 687 C C . ASN A 1 90 ? -0.831 -2.822 22.645 1.00 98.31 90 ASN A C 1
ATOM 689 O O . ASN A 1 90 ? 0.333 -3.210 22.563 1.00 98.31 90 ASN A O 1
ATOM 693 N N . ARG A 1 91 ? -1.840 -3.629 22.998 1.00 98.25 91 ARG A N 1
ATOM 694 C CA . ARG A 1 91 ? -1.654 -5.072 23.206 1.00 98.25 91 ARG A CA 1
ATOM 695 C C . ARG A 1 91 ? -1.289 -5.761 21.896 1.00 98.25 91 ARG A C 1
ATOM 697 O O . ARG A 1 91 ? -0.233 -6.373 21.825 1.00 98.25 91 ARG A O 1
ATOM 704 N N . ALA A 1 92 ? -2.081 -5.542 20.848 1.00 98.12 92 ALA A N 1
ATOM 705 C CA . ALA A 1 92 ? -1.842 -6.088 19.517 1.00 98.12 92 ALA A CA 1
ATOM 706 C C . ALA A 1 92 ? -0.425 -5.776 19.005 1.00 98.12 92 ALA A C 1
ATOM 708 O O . ALA A 1 92 ? 0.292 -6.679 18.578 1.00 98.12 92 ALA A O 1
ATOM 709 N N . TYR A 1 93 ? 0.011 -4.518 19.111 1.00 97.88 93 TYR A N 1
ATOM 710 C CA . TYR A 1 93 ? 1.349 -4.109 18.689 1.00 97.88 93 TYR A CA 1
ATOM 711 C C . TYR A 1 93 ? 2.460 -4.810 19.489 1.00 97.88 93 TYR A C 1
ATOM 713 O O . TYR A 1 93 ? 3.430 -5.292 18.904 1.00 97.88 93 TYR A O 1
ATOM 721 N N . LYS A 1 94 ? 2.312 -4.924 20.819 1.00 97.62 94 LYS A N 1
ATOM 722 C CA . LYS A 1 94 ? 3.267 -5.643 21.686 1.00 97.62 94 LYS A CA 1
ATOM 723 C C . LYS A 1 94 ? 3.325 -7.141 21.395 1.00 97.62 94 LYS A C 1
ATOM 725 O O . LYS A 1 94 ? 4.402 -7.723 21.483 1.00 97.62 94 LYS A O 1
ATOM 730 N N . ASP A 1 95 ? 2.200 -7.729 21.005 1.00 97.38 95 ASP A N 1
ATOM 731 C CA . ASP A 1 95 ? 2.092 -9.138 20.623 1.00 97.38 95 ASP A CA 1
ATOM 732 C C . ASP A 1 95 ? 2.589 -9.399 19.185 1.00 97.38 95 ASP A C 1
ATOM 734 O O . ASP A 1 95 ? 2.477 -10.511 18.670 1.00 97.38 95 ASP A O 1
ATOM 738 N N . GLY A 1 96 ? 3.142 -8.381 18.513 1.00 97.31 96 GLY A N 1
ATOM 739 C CA . GLY A 1 96 ? 3.687 -8.491 17.161 1.00 97.31 96 GLY A CA 1
ATOM 740 C C . GLY A 1 96 ? 2.625 -8.562 16.062 1.00 97.31 96 GLY A C 1
ATOM 741 O O . GLY A 1 96 ? 2.948 -8.913 14.926 1.00 97.31 96 GLY A O 1
ATOM 742 N N . LYS A 1 97 ? 1.363 -8.233 16.370 1.00 98.25 97 LYS A N 1
ATOM 743 C CA . LYS A 1 97 ? 0.291 -8.138 15.372 1.00 98.25 97 LYS A CA 1
ATOM 744 C C . LYS A 1 97 ? 0.493 -6.919 14.478 1.00 98.25 97 LYS A C 1
ATOM 746 O O . LYS A 1 97 ? 1.135 -5.939 14.866 1.00 98.25 97 LYS A O 1
ATOM 751 N N . ARG A 1 98 ? -0.071 -6.975 13.269 1.00 98.62 98 ARG A N 1
ATOM 752 C CA . ARG A 1 98 ? 0.016 -5.863 12.321 1.00 98.62 98 ARG A CA 1
ATOM 753 C C . ARG A 1 98 ? -0.970 -4.761 12.694 1.00 98.62 98 ARG A C 1
ATOM 755 O O . ARG A 1 98 ? -2.121 -5.031 13.036 1.00 98.62 98 ARG A O 1
ATOM 762 N N . VAL A 1 99 ? -0.524 -3.517 12.580 1.00 98.88 99 VAL A N 1
ATOM 763 C CA . VAL A 1 99 ? -1.359 -2.323 12.733 1.00 98.88 99 VAL A CA 1
ATOM 764 C C . VAL A 1 99 ? -1.193 -1.446 11.501 1.00 98.88 99 VAL A C 1
ATOM 766 O O . VAL A 1 99 ? -0.076 -1.250 11.017 1.00 98.88 99 VAL A O 1
ATOM 769 N N . ALA A 1 100 ? -2.302 -0.937 10.978 1.00 98.94 100 ALA A N 1
ATOM 770 C CA . ALA A 1 100 ? -2.307 -0.115 9.783 1.00 98.94 100 ALA A CA 1
ATOM 771 C C . ALA A 1 100 ? -3.153 1.146 9.967 1.00 98.94 100 ALA A C 1
ATOM 773 O O . ALA A 1 100 ? -4.207 1.104 10.598 1.00 98.94 100 ALA A O 1
ATOM 774 N N . ALA A 1 101 ? -2.692 2.274 9.436 1.00 98.88 101 ALA A N 1
ATOM 775 C CA . ALA A 1 101 ? -3.419 3.538 9.507 1.00 98.88 101 ALA A CA 1
ATOM 776 C C . ALA A 1 101 ? -3.170 4.394 8.267 1.00 98.88 101 ALA A C 1
ATOM 778 O O . ALA A 1 101 ? -2.075 4.375 7.719 1.00 98.88 101 ALA A O 1
ATOM 779 N N . ILE A 1 102 ? -4.150 5.179 7.834 1.00 98.88 102 ILE A N 1
ATOM 780 C CA . ILE A 1 102 ? -4.036 6.008 6.626 1.00 98.88 102 ILE A CA 1
ATOM 781 C C . ILE A 1 102 ? -4.443 7.460 6.892 1.00 98.88 102 ILE A C 1
ATOM 783 O O . ILE A 1 102 ? -5.231 7.745 7.798 1.00 98.88 102 ILE A O 1
ATOM 787 N N . CYS A 1 103 ? -3.871 8.388 6.118 1.00 98.44 103 CYS A N 1
ATOM 788 C CA . CYS A 1 103 ? -4.204 9.808 6.129 1.00 98.44 103 CYS A CA 1
ATOM 789 C C . CYS A 1 103 ? -3.877 10.454 7.480 1.00 98.44 103 CYS A C 1
ATOM 791 O O . CYS A 1 103 ? -2.706 10.552 7.834 1.00 98.44 103 CYS A O 1
ATOM 793 N N . ALA A 1 104 ? -4.870 10.908 8.245 1.00 98.25 104 ALA A N 1
ATOM 794 C CA . ALA A 1 104 ? -4.653 11.497 9.566 1.00 98.25 104 ALA A CA 1
ATOM 795 C C . ALA A 1 104 ? -4.433 10.441 10.668 1.00 98.25 104 ALA A C 1
ATOM 797 O O . ALA A 1 104 ? -3.832 10.742 11.704 1.00 98.25 104 ALA A O 1
ATOM 798 N N . ALA A 1 105 ? -4.892 9.201 10.468 1.00 98.69 105 ALA A N 1
ATOM 799 C CA . ALA A 1 105 ? -4.884 8.155 11.489 1.00 98.69 105 ALA A CA 1
ATOM 800 C C . ALA A 1 105 ? -3.492 7.687 11.968 1.00 98.69 105 ALA A C 1
ATOM 802 O O . ALA A 1 105 ? -3.388 7.311 13.139 1.00 98.69 105 ALA A O 1
ATOM 803 N N . PRO A 1 106 ? -2.397 7.763 11.179 1.00 98.62 106 PRO A N 1
ATOM 804 C CA . PRO A 1 106 ? -1.041 7.531 11.680 1.00 98.62 106 PRO A CA 1
ATOM 805 C C . PRO A 1 106 ? -0.657 8.409 12.884 1.00 98.62 106 PRO A C 1
ATOM 807 O O . PRO A 1 106 ? 0.162 7.994 13.703 1.00 98.62 106 PRO A O 1
ATOM 810 N N . SER A 1 107 ? -1.300 9.569 13.081 1.00 98.31 107 SER A N 1
ATOM 811 C CA . SER A 1 107 ? -1.130 10.378 14.302 1.00 98.31 107 SER A CA 1
ATOM 812 C C . SER A 1 107 ? -1.490 9.617 15.591 1.00 98.31 107 SER A C 1
ATOM 814 O O . SER A 1 107 ? -0.889 9.850 16.644 1.00 98.31 107 SER A O 1
ATOM 816 N N . VAL A 1 108 ? -2.412 8.645 15.522 1.00 98.50 108 VAL A N 1
ATOM 817 C CA . VAL A 1 108 ? -2.733 7.744 16.639 1.00 98.50 108 VAL A CA 1
ATOM 818 C C . VAL A 1 108 ? -1.511 6.900 16.991 1.00 98.50 108 VAL A C 1
ATOM 820 O O . VAL A 1 108 ? -1.151 6.817 18.166 1.00 98.50 108 VAL A O 1
ATOM 823 N N . PHE A 1 109 ? -0.830 6.341 15.989 1.00 98.44 109 PHE A N 1
ATOM 824 C CA . PHE A 1 109 ? 0.390 5.549 16.165 1.00 98.44 109 PHE A CA 1
ATOM 825 C C . PHE A 1 109 ? 1.556 6.391 16.684 1.00 98.44 109 PHE A C 1
ATOM 827 O O . PHE A 1 109 ? 2.285 5.926 17.561 1.00 98.44 109 PHE A O 1
ATOM 834 N N . GLY A 1 110 ? 1.676 7.643 16.229 1.00 97.75 110 GLY A N 1
ATOM 835 C CA . GLY A 1 110 ? 2.584 8.637 16.808 1.00 97.75 110 GLY A CA 1
ATOM 836 C C . GLY A 1 110 ? 2.349 8.829 18.308 1.00 97.75 110 GLY A C 1
ATOM 837 O O . GLY A 1 110 ? 3.268 8.675 19.108 1.00 97.75 110 GLY A O 1
ATOM 838 N N . SER A 1 111 ? 1.093 9.040 18.721 1.00 97.44 111 SER A N 1
ATOM 839 C CA . SER A 1 111 ? 0.735 9.203 20.142 1.00 97.44 111 SER A CA 1
ATOM 840 C C . SER A 1 111 ? 0.975 7.957 21.007 1.00 97.44 111 SER A C 1
ATOM 842 O O . SER A 1 111 ? 1.049 8.058 22.231 1.00 97.44 111 SER A O 1
ATOM 844 N N . LEU A 1 112 ? 1.049 6.779 20.382 1.00 97.50 112 LEU A N 1
ATOM 845 C CA . LEU A 1 112 ? 1.296 5.494 21.037 1.00 97.50 112 LEU A CA 1
ATOM 846 C C . LEU A 1 112 ? 2.768 5.056 20.955 1.00 97.50 112 LEU A C 1
ATOM 848 O O . LEU A 1 112 ? 3.138 4.042 21.543 1.00 97.50 112 LEU A O 1
ATOM 852 N N . GLY A 1 113 ? 3.612 5.815 20.249 1.00 97.75 113 GLY A N 1
ATOM 853 C CA . GLY A 1 113 ? 5.031 5.515 20.062 1.00 97.75 113 GLY A CA 1
ATOM 854 C C . GLY A 1 113 ? 5.314 4.328 19.137 1.00 97.75 113 GLY A C 1
ATOM 855 O O . GLY A 1 113 ? 6.429 3.812 19.147 1.00 97.75 113 GLY A O 1
ATOM 856 N N . PHE A 1 114 ? 4.338 3.876 18.340 1.00 98.25 114 PHE A N 1
ATOM 857 C CA . PHE A 1 114 ? 4.511 2.712 17.457 1.00 98.25 114 PHE A CA 1
ATOM 858 C C . PHE A 1 114 ? 5.484 2.987 16.311 1.00 98.25 114 PHE A C 1
ATOM 860 O O . PHE A 1 114 ? 6.083 2.055 15.793 1.00 98.25 114 PHE A O 1
ATOM 867 N N . VAL A 1 115 ? 5.652 4.256 15.937 1.00 98.00 115 VAL A N 1
ATOM 868 C CA . VAL A 1 115 ? 6.495 4.716 14.821 1.00 98.00 115 VAL A CA 1
ATOM 869 C C . VAL A 1 115 ? 7.880 5.210 15.264 1.00 98.00 115 VAL A C 1
ATOM 871 O O . VAL A 1 115 ? 8.652 5.688 14.440 1.00 98.00 115 VAL A O 1
ATOM 874 N N . ASN A 1 116 ? 8.226 5.090 16.550 1.00 97.62 116 ASN A N 1
ATOM 875 C CA . ASN A 1 116 ? 9.527 5.529 17.062 1.00 97.62 116 ASN A CA 1
ATOM 876 C C . ASN A 1 116 ? 10.679 4.764 16.390 1.00 97.62 116 ASN A C 1
ATOM 878 O O . ASN A 1 116 ? 10.757 3.540 16.489 1.00 97.62 116 ASN A O 1
ATOM 882 N N . GLY A 1 117 ? 11.593 5.496 15.751 1.00 95.94 117 GLY A N 1
ATOM 883 C CA . GLY A 1 117 ? 12.730 4.948 15.014 1.00 95.94 117 GLY A CA 1
ATOM 884 C C . GLY A 1 117 ? 12.353 4.241 13.710 1.00 95.94 117 GLY A C 1
ATOM 885 O O . GLY A 1 117 ? 13.168 3.481 13.194 1.00 95.94 117 GLY A O 1
ATOM 886 N N . LYS A 1 118 ? 11.131 4.451 13.203 1.00 96.12 118 LYS A N 1
ATOM 887 C CA . LYS A 1 118 ? 10.6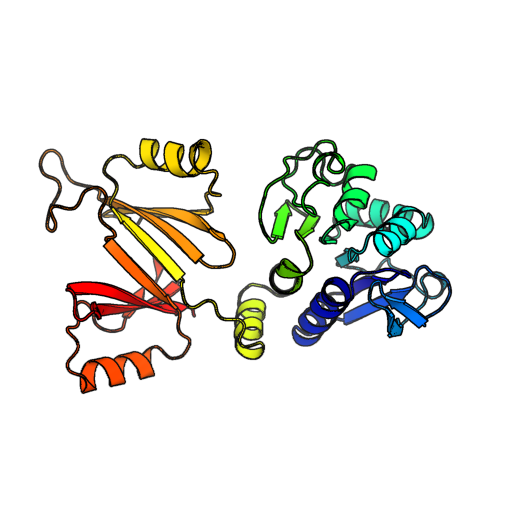12 3.823 11.983 1.00 96.12 118 LYS A CA 1
ATOM 888 C C . LYS A 1 118 ? 10.362 4.838 10.888 1.00 96.12 118 LYS A C 1
ATOM 890 O O . LYS A 1 118 ? 10.076 6.001 11.172 1.00 96.12 118 LYS A O 1
ATOM 895 N N . LYS A 1 119 ? 10.360 4.362 9.646 1.00 94.75 119 LYS A N 1
ATOM 896 C CA . LYS A 1 119 ? 9.790 5.120 8.532 1.00 94.75 119 LYS A CA 1
ATOM 897 C C . LYS A 1 119 ? 8.269 5.047 8.571 1.00 94.75 119 LYS A C 1
ATOM 899 O O . LYS A 1 119 ? 7.700 3.983 8.813 1.00 94.75 119 LYS A O 1
ATOM 904 N N . ALA A 1 120 ? 7.610 6.170 8.317 1.00 97.00 120 ALA A N 1
ATOM 905 C CA . ALA A 1 120 ? 6.155 6.243 8.234 1.00 97.00 120 ALA A CA 1
ATOM 906 C C . ALA A 1 120 ? 5.723 7.374 7.296 1.00 97.00 120 ALA A C 1
ATOM 908 O O . ALA A 1 120 ? 6.485 8.296 7.034 1.00 97.00 120 ALA A O 1
ATOM 909 N N . THR A 1 121 ? 4.490 7.320 6.808 1.00 95.75 121 THR A N 1
ATOM 910 C CA . THR A 1 121 ? 3.860 8.423 6.077 1.00 95.75 121 THR A CA 1
ATOM 911 C C . THR A 1 121 ? 2.556 8.838 6.758 1.00 95.75 121 THR A C 1
ATOM 913 O O . THR A 1 121 ? 1.997 8.100 7.572 1.00 95.75 121 THR A O 1
ATOM 916 N N . VAL A 1 122 ? 2.086 10.046 6.475 1.00 97.81 122 VAL A N 1
ATOM 917 C CA . VAL A 1 122 ? 0.866 10.641 7.036 1.00 97.81 122 VAL A CA 1
ATOM 918 C C . VAL A 1 122 ? 0.351 11.698 6.064 1.00 97.81 122 VAL A C 1
ATOM 920 O O . VAL A 1 122 ? 1.084 12.117 5.172 1.00 97.81 122 VAL A O 1
ATOM 923 N N . TYR A 1 123 ? -0.893 12.137 6.240 1.00 97.44 123 TYR A N 1
ATOM 924 C CA . TYR A 1 123 ? -1.470 13.216 5.445 1.00 97.44 123 TYR A CA 1
ATOM 925 C C . TYR A 1 123 ? -0.596 14.483 5.450 1.00 97.44 123 TYR A C 1
ATOM 927 O O . TYR A 1 123 ? -0.119 14.871 6.526 1.00 97.44 123 TYR A O 1
ATOM 935 N N . PRO A 1 124 ? -0.432 15.164 4.296 1.00 92.62 124 PRO A N 1
ATOM 936 C CA . PRO A 1 124 ? 0.383 16.369 4.191 1.00 92.62 124 PRO A CA 1
ATOM 937 C C . PRO A 1 124 ? 0.067 17.415 5.263 1.00 92.62 124 PRO A C 1
ATOM 939 O O . PRO A 1 124 ? -1.089 17.799 5.467 1.00 92.62 124 PRO A O 1
ATOM 942 N N . GLY A 1 125 ? 1.109 17.902 5.934 1.00 92.75 125 GLY A N 1
ATOM 943 C CA . GLY A 1 125 ? 1.009 18.887 7.012 1.00 92.75 125 GLY A CA 1
ATOM 944 C C . GLY A 1 125 ? 0.772 18.291 8.405 1.00 92.75 125 GLY A C 1
ATOM 945 O O . GLY A 1 125 ? 0.625 19.047 9.370 1.00 92.75 125 GLY A O 1
ATOM 946 N N . MET A 1 126 ? 0.723 16.961 8.541 1.00 96.38 126 MET A N 1
ATOM 947 C CA . MET A 1 126 ? 0.591 16.260 9.825 1.00 96.38 126 MET A CA 1
ATOM 948 C C . MET A 1 126 ? 1.867 15.526 10.261 1.00 96.38 126 MET A C 1
ATOM 950 O O . MET A 1 126 ? 1.839 14.778 11.239 1.00 96.38 126 MET A O 1
ATOM 954 N N . GLU A 1 127 ? 3.001 15.753 9.603 1.00 94.69 127 GLU A N 1
ATOM 955 C CA . GLU A 1 127 ? 4.275 15.056 9.833 1.00 94.69 127 GLU A CA 1
ATOM 956 C C . GLU A 1 127 ? 4.743 15.195 11.289 1.00 94.69 127 GLU A C 1
ATOM 958 O O . GLU A 1 127 ? 5.188 14.227 11.902 1.00 94.69 127 GLU A O 1
ATOM 963 N N . ASN A 1 128 ? 4.518 16.364 11.900 1.00 95.06 128 ASN A N 1
ATOM 964 C CA . ASN A 1 128 ? 4.839 16.635 13.308 1.00 95.06 128 ASN A CA 1
ATOM 965 C C . ASN A 1 128 ? 4.106 15.714 14.304 1.00 95.06 128 ASN A C 1
ATOM 967 O O . ASN A 1 128 ? 4.508 15.610 15.464 1.00 95.06 128 ASN A O 1
ATOM 971 N N . THR A 1 129 ? 3.023 15.053 13.883 1.00 96.75 129 THR A N 1
ATOM 972 C CA . THR A 1 129 ? 2.292 14.092 14.724 1.00 96.75 129 THR A CA 1
ATOM 973 C C . THR A 1 129 ? 2.983 12.731 14.808 1.00 96.75 129 THR A C 1
ATOM 975 O O . THR A 1 129 ? 2.753 11.992 15.766 1.00 96.75 129 THR A O 1
ATOM 978 N N . LEU A 1 130 ? 3.877 12.412 13.866 1.00 95.56 130 LEU A N 1
ATOM 979 C CA . LEU A 1 130 ? 4.683 11.192 13.857 1.00 95.56 130 LEU A CA 1
ATOM 980 C C . LEU A 1 130 ? 5.937 11.363 14.725 1.00 95.56 130 LEU A C 1
ATOM 982 O O . LEU A 1 130 ? 7.070 11.241 14.266 1.00 95.56 130 LEU A O 1
ATOM 986 N N . THR A 1 131 ? 5.737 11.689 16.004 1.00 92.25 131 THR A N 1
ATOM 987 C CA . THR A 1 131 ? 6.846 11.913 16.941 1.00 92.25 131 THR A CA 1
ATOM 988 C C . THR A 1 131 ? 7.773 10.697 16.977 1.00 92.25 131 THR A C 1
ATOM 990 O O . THR A 1 131 ? 7.315 9.580 17.189 1.00 92.25 131 THR A O 1
ATOM 993 N N . GLY A 1 132 ? 9.073 10.928 16.772 1.00 90.44 132 GLY A N 1
ATOM 994 C CA . GLY A 1 132 ? 10.102 9.887 16.792 1.00 90.44 132 GLY A CA 1
ATOM 995 C C . GLY A 1 132 ? 10.229 9.065 15.505 1.00 90.44 132 GLY A C 1
ATOM 996 O O . GLY A 1 132 ? 11.123 8.224 15.447 1.00 90.44 132 GLY A O 1
ATOM 997 N N . ALA A 1 133 ? 9.384 9.293 14.499 1.00 95.31 133 ALA A N 1
ATOM 998 C CA . ALA A 1 133 ? 9.487 8.656 13.190 1.00 95.31 133 ALA A CA 1
ATOM 999 C C . ALA A 1 133 ? 10.427 9.415 12.239 1.00 95.31 133 ALA A C 1
ATOM 1001 O O . ALA A 1 133 ? 10.765 10.576 12.470 1.00 95.31 133 ALA A O 1
ATOM 1002 N N . ASP A 1 134 ? 10.781 8.752 11.141 1.00 91.00 134 ASP A N 1
ATOM 1003 C CA . ASP A 1 134 ? 11.335 9.337 9.919 1.00 91.00 134 ASP A CA 1
ATOM 1004 C C . ASP A 1 134 ? 10.192 9.472 8.886 1.00 91.00 134 ASP A C 1
ATOM 1006 O O . ASP A 1 134 ? 9.838 8.480 8.233 1.00 91.00 134 ASP A O 1
ATOM 1010 N N . PRO A 1 135 ? 9.505 10.633 8.811 1.00 89.81 135 PRO A N 1
ATOM 1011 C CA . PRO A 1 135 ? 8.381 10.814 7.905 1.00 89.81 135 PRO A CA 1
ATOM 1012 C C . PRO A 1 135 ? 8.857 10.868 6.450 1.00 89.81 135 PRO A C 1
ATOM 1014 O O . PRO A 1 135 ? 9.741 11.649 6.106 1.00 89.81 135 PRO A O 1
ATOM 1017 N N . VAL A 1 136 ? 8.232 10.072 5.583 1.00 87.25 136 VAL A N 1
ATOM 1018 C CA . VAL A 1 136 ? 8.545 10.024 4.149 1.00 87.25 136 VAL A CA 1
ATOM 1019 C C . VAL A 1 136 ? 7.306 10.294 3.296 1.00 87.25 136 VAL A C 1
ATOM 1021 O O . VAL A 1 136 ? 6.189 9.878 3.623 1.00 87.25 136 VAL A O 1
ATOM 1024 N N . ASP A 1 137 ? 7.517 10.988 2.180 1.00 84.25 137 ASP A N 1
ATOM 1025 C CA . ASP A 1 137 ? 6.475 11.342 1.213 1.00 84.25 137 ASP A CA 1
ATOM 1026 C C . ASP A 1 137 ? 6.283 10.214 0.189 1.00 84.25 137 ASP A C 1
ATOM 1028 O O . ASP A 1 137 ? 6.782 10.244 -0.935 1.00 84.25 137 ASP A O 1
ATOM 1032 N N . LEU A 1 138 ? 5.629 9.142 0.634 1.00 85.12 138 LEU A N 1
ATOM 1033 C CA . LEU A 1 138 ? 5.304 7.967 -0.168 1.00 85.12 138 LEU A CA 1
ATOM 1034 C C . LEU A 1 138 ? 3.844 7.604 0.054 1.00 85.12 138 LEU A C 1
ATOM 1036 O O . LEU A 1 138 ? 3.339 7.743 1.161 1.00 85.12 138 LEU A O 1
ATOM 1040 N N . ALA A 1 139 ? 3.186 7.060 -0.971 1.00 89.12 139 ALA A N 1
ATOM 1041 C CA . ALA A 1 139 ? 1.784 6.657 -0.877 1.00 89.12 139 ALA A CA 1
ATOM 1042 C C . ALA A 1 139 ? 1.524 5.688 0.291 1.00 89.12 139 ALA A C 1
ATOM 1044 O O . ALA A 1 139 ? 0.523 5.818 1.000 1.00 89.12 139 ALA A O 1
ATOM 1045 N N . VAL A 1 140 ? 2.437 4.732 0.499 1.00 95.69 140 VAL A N 1
ATOM 1046 C CA . VAL A 1 140 ? 2.361 3.712 1.547 1.00 95.69 140 VAL A CA 1
ATOM 1047 C C . VAL A 1 140 ? 3.756 3.404 2.070 1.00 95.69 140 VAL A C 1
ATOM 1049 O O . VAL A 1 140 ? 4.711 3.324 1.299 1.00 95.69 140 VAL A O 1
ATOM 1052 N N . VAL A 1 141 ? 3.870 3.186 3.377 1.00 95.12 141 VAL A N 1
ATOM 1053 C CA . VAL A 1 141 ? 5.112 2.783 4.041 1.00 95.12 141 VAL A CA 1
ATOM 1054 C C . VAL A 1 141 ? 4.822 1.641 5.001 1.00 95.12 141 VAL A C 1
ATOM 1056 O O . VAL A 1 141 ? 4.004 1.797 5.907 1.00 95.12 141 VAL A O 1
ATOM 1059 N N . THR A 1 142 ? 5.531 0.524 4.843 1.00 98.00 142 THR A N 1
ATOM 1060 C CA . THR A 1 142 ? 5.537 -0.579 5.812 1.00 98.00 142 THR A CA 1
ATOM 1061 C C . THR A 1 142 ? 6.910 -0.681 6.474 1.00 98.00 142 THR A C 1
ATOM 1063 O O . THR A 1 142 ? 7.908 -0.923 5.798 1.00 98.00 142 THR A O 1
ATOM 1066 N N . ASP A 1 143 ? 6.954 -0.560 7.802 1.00 96.75 143 ASP A N 1
ATOM 1067 C CA . ASP A 1 143 ? 8.156 -0.745 8.625 1.00 96.75 143 ASP A CA 1
ATOM 1068 C C . ASP A 1 143 ? 7.870 -1.749 9.760 1.00 96.75 143 ASP A C 1
ATOM 1070 O O . ASP A 1 143 ? 7.305 -1.441 10.820 1.00 96.75 143 ASP A O 1
ATOM 1074 N N . GLY A 1 144 ? 8.259 -3.007 9.532 1.00 96.88 144 GLY A N 1
ATOM 1075 C CA . GLY A 1 144 ? 7.960 -4.123 10.428 1.00 96.88 144 GLY A CA 1
ATOM 1076 C C . GLY A 1 144 ? 6.469 -4.477 10.433 1.00 96.88 144 GLY A C 1
ATOM 1077 O O . GLY A 1 144 ? 5.923 -4.936 9.427 1.00 96.88 144 GLY A O 1
ATOM 1078 N N . THR A 1 145 ? 5.816 -4.313 11.584 1.00 98.12 145 THR A N 1
ATOM 1079 C CA . THR A 1 145 ? 4.382 -4.599 11.773 1.00 98.12 145 THR A CA 1
ATOM 1080 C C . THR A 1 145 ? 3.491 -3.367 11.596 1.00 98.12 145 THR A C 1
ATOM 1082 O O . THR A 1 145 ? 2.272 -3.498 11.689 1.00 98.12 145 THR A O 1
ATOM 1085 N N . VAL A 1 146 ? 4.074 -2.192 11.328 1.00 98.75 146 VAL A N 1
ATOM 1086 C CA . VAL A 1 146 ? 3.346 -0.932 11.128 1.00 98.75 146 VAL A CA 1
ATOM 1087 C C . VAL A 1 146 ? 3.267 -0.615 9.642 1.00 98.75 146 VAL A C 1
ATOM 1089 O O . VAL A 1 146 ? 4.302 -0.510 8.984 1.00 98.75 146 VAL A O 1
ATOM 1092 N N . THR A 1 147 ? 2.053 -0.408 9.138 1.00 98.81 147 THR A N 1
ATOM 1093 C CA . THR A 1 147 ? 1.810 0.092 7.779 1.00 98.81 147 THR A CA 1
ATOM 1094 C C . THR A 1 147 ? 1.080 1.430 7.843 1.00 98.81 147 THR A C 1
ATOM 1096 O O . THR A 1 147 ? 0.081 1.577 8.542 1.00 98.81 147 THR A O 1
ATOM 1099 N N . THR A 1 148 ? 1.573 2.431 7.123 1.00 98.81 148 THR A N 1
ATOM 1100 C CA . THR A 1 148 ? 0.967 3.766 7.066 1.00 98.81 148 THR A CA 1
ATOM 1101 C C . THR A 1 148 ? 0.678 4.181 5.631 1.00 98.81 148 THR A C 1
ATOM 1103 O O . THR A 1 148 ? 1.457 3.855 4.740 1.00 98.81 148 THR A O 1
ATOM 1106 N N . GLY A 1 149 ? -0.446 4.859 5.400 1.00 97.88 149 GLY A N 1
ATOM 1107 C CA . GLY A 1 149 ? -0.854 5.378 4.092 1.00 97.88 149 GLY A CA 1
ATOM 1108 C C . GLY A 1 149 ? -1.002 6.900 4.095 1.00 97.88 149 GLY A C 1
ATOM 1109 O O . GLY A 1 149 ? -1.370 7.492 5.109 1.00 97.88 149 GLY A O 1
ATOM 1110 N N . HIS A 1 150 ? -0.745 7.533 2.954 1.00 95.31 150 HIS A N 1
ATOM 1111 C CA . HIS A 1 150 ? -0.600 8.988 2.857 1.00 95.31 150 HIS A CA 1
ATOM 1112 C C . HIS A 1 150 ? -1.931 9.762 2.846 1.00 95.31 150 HIS A C 1
ATOM 1114 O O . HIS A 1 150 ? -2.032 10.846 3.405 1.00 95.31 150 HIS A O 1
ATOM 1120 N N . GLY A 1 151 ? -2.989 9.224 2.240 1.00 96.31 151 GLY A N 1
ATOM 1121 C CA . GLY A 1 151 ? -4.255 9.945 2.067 1.00 96.31 151 GLY A CA 1
ATOM 1122 C C . GLY A 1 151 ? -5.244 9.194 1.176 1.00 96.31 151 GLY A C 1
ATOM 1123 O O . GLY A 1 151 ? -4.939 8.078 0.749 1.00 96.31 151 GLY A O 1
ATOM 1124 N N . PRO A 1 152 ? -6.382 9.803 0.803 1.00 96.81 152 PRO A N 1
ATOM 1125 C CA . PRO A 1 152 ? -7.429 9.107 0.052 1.00 96.81 152 PRO A CA 1
ATOM 1126 C C . PRO A 1 152 ? -6.957 8.665 -1.340 1.00 96.81 152 PRO A C 1
ATOM 1128 O O . PRO A 1 152 ? -7.322 7.591 -1.812 1.00 96.81 152 PRO A O 1
ATOM 1131 N N . GLY A 1 153 ? -6.060 9.433 -1.971 1.00 94.12 153 GLY A N 1
ATOM 1132 C CA . GLY A 1 153 ? -5.431 9.055 -3.241 1.00 94.12 153 GLY A CA 1
ATOM 1133 C C . GLY A 1 153 ? -4.529 7.816 -3.160 1.00 94.12 153 GLY A C 1
ATOM 1134 O O . GLY A 1 153 ? -4.288 7.185 -4.183 1.00 94.12 153 GLY A O 1
ATOM 1135 N N . ALA A 1 154 ? -4.076 7.443 -1.960 1.00 94.88 154 ALA A N 1
ATOM 1136 C CA . ALA A 1 154 ? -3.237 6.272 -1.711 1.00 94.88 154 ALA A CA 1
ATOM 1137 C C . ALA A 1 154 ? -4.033 5.049 -1.212 1.00 94.88 154 ALA A C 1
ATOM 1139 O O . ALA A 1 154 ? -3.445 3.998 -0.969 1.00 94.88 154 ALA A O 1
ATOM 1140 N N . ALA A 1 155 ? -5.361 5.148 -1.052 1.00 97.62 155 ALA A N 1
ATOM 1141 C CA . ALA A 1 155 ? -6.174 4.099 -0.427 1.00 97.62 155 ALA A CA 1
ATOM 1142 C C . ALA A 1 155 ? -6.083 2.740 -1.147 1.00 97.62 155 ALA A C 1
ATOM 1144 O O . ALA A 1 155 ? -6.029 1.699 -0.493 1.00 97.62 155 ALA A O 1
ATOM 1145 N N . MET A 1 156 ? -6.013 2.740 -2.484 1.00 96.12 156 MET A N 1
ATOM 1146 C CA . MET A 1 156 ? -5.858 1.508 -3.269 1.00 96.12 156 MET A CA 1
ATOM 1147 C C . MET A 1 156 ? -4.490 0.861 -3.051 1.00 96.12 156 MET A C 1
ATOM 1149 O O . MET A 1 156 ? -4.414 -0.342 -2.828 1.00 96.12 156 MET A O 1
ATOM 1153 N N . GLU A 1 157 ? -3.416 1.651 -3.083 1.00 94.81 157 GLU A N 1
ATOM 1154 C CA . GLU A 1 157 ? -2.049 1.162 -2.859 1.00 94.81 157 GLU A CA 1
ATOM 1155 C C . GLU A 1 157 ? -1.887 0.652 -1.429 1.00 94.81 157 GLU A C 1
ATOM 1157 O O . GLU A 1 157 ? -1.277 -0.390 -1.207 1.00 94.81 157 GLU A O 1
ATOM 1162 N N . PHE A 1 158 ? -2.496 1.343 -0.463 1.00 98.31 158 PHE A N 1
ATOM 1163 C CA . PHE A 1 158 ? -2.521 0.935 0.937 1.00 98.31 158 PHE A CA 1
ATOM 1164 C C . PHE A 1 158 ? -3.226 -0.410 1.102 1.00 98.31 158 PHE A C 1
ATOM 1166 O O . PHE A 1 158 ? -2.669 -1.333 1.688 1.00 98.31 158 PHE A O 1
ATOM 1173 N N . ALA A 1 159 ? -4.419 -0.558 0.527 1.00 98.50 159 ALA A N 1
ATOM 1174 C CA . ALA A 1 159 ? -5.173 -1.803 0.573 1.00 98.50 159 ALA A CA 1
ATOM 1175 C C . ALA A 1 159 ? -4.432 -2.970 -0.106 1.00 98.50 159 ALA A C 1
ATOM 1177 O O . ALA A 1 159 ? -4.417 -4.083 0.422 1.00 98.50 159 ALA A O 1
ATOM 1178 N N . LEU A 1 160 ? -3.788 -2.716 -1.247 1.00 97.19 160 LEU A N 1
ATOM 1179 C CA . LEU A 1 160 ? -2.974 -3.702 -1.956 1.00 97.19 160 LEU A CA 1
ATOM 1180 C C . LEU A 1 160 ? -1.749 -4.128 -1.139 1.00 97.19 160 LEU A C 1
ATOM 1182 O O . LEU A 1 160 ? -1.514 -5.323 -0.993 1.00 97.19 160 LEU A O 1
ATOM 1186 N N . GLU A 1 161 ? -1.032 -3.196 -0.507 1.00 97.38 161 GLU A N 1
ATOM 1187 C CA . GLU A 1 161 ? 0.080 -3.532 0.391 1.00 97.38 161 GLU A CA 1
ATOM 1188 C C . GLU A 1 161 ? -0.381 -4.430 1.551 1.00 97.38 161 GLU A C 1
ATOM 1190 O O . GLU A 1 161 ? 0.286 -5.409 1.883 1.00 97.38 161 GLU A O 1
ATOM 1195 N N . LEU A 1 162 ? -1.558 -4.174 2.132 1.00 98.69 162 LEU A N 1
ATOM 1196 C CA . LEU A 1 162 ? -2.117 -5.041 3.175 1.00 98.69 162 LEU A CA 1
ATOM 1197 C C . LEU A 1 162 ? -2.436 -6.450 2.652 1.00 98.69 162 LEU A C 1
ATOM 1199 O O . LEU A 1 162 ? -2.130 -7.434 3.331 1.00 98.69 162 LEU A O 1
ATOM 1203 N N . VAL A 1 163 ? -2.987 -6.569 1.438 1.00 98.62 163 VAL A N 1
ATOM 1204 C CA . VAL A 1 163 ? -3.186 -7.868 0.770 1.00 98.62 163 VAL A CA 1
ATOM 1205 C C . VAL A 1 163 ? -1.844 -8.566 0.545 1.00 98.62 163 VAL A C 1
ATOM 1207 O O . VAL A 1 163 ? -1.715 -9.744 0.872 1.00 98.62 163 VAL A O 1
ATOM 1210 N N . ARG A 1 164 ? -0.812 -7.859 0.071 1.00 97.50 164 ARG A N 1
ATOM 1211 C CA . ARG A 1 164 ? 0.533 -8.426 -0.116 1.00 97.50 164 ARG A CA 1
ATOM 1212 C C . ARG A 1 164 ? 1.093 -8.982 1.191 1.00 97.50 164 ARG A C 1
ATOM 1214 O O . ARG A 1 164 ? 1.619 -10.093 1.215 1.00 97.50 164 ARG A O 1
ATOM 1221 N N . LEU A 1 165 ? 0.958 -8.235 2.287 1.00 97.88 165 LEU A N 1
ATOM 1222 C CA . LEU A 1 165 ? 1.484 -8.610 3.602 1.00 97.88 165 LEU A CA 1
ATOM 1223 C C . LEU A 1 165 ? 0.772 -9.816 4.228 1.00 97.88 165 LEU A C 1
ATOM 1225 O O . LEU A 1 165 ? 1.400 -10.541 5.002 1.00 97.88 165 LEU A O 1
ATOM 1229 N N . LEU A 1 166 ? -0.518 -10.015 3.938 1.00 98.12 166 LEU A N 1
ATOM 1230 C CA . LEU A 1 166 ? -1.327 -11.099 4.508 1.00 98.12 166 LEU A CA 1
ATOM 1231 C C . LEU A 1 166 ? -1.428 -12.330 3.600 1.00 98.12 166 LEU A C 1
ATOM 1233 O O . LEU A 1 166 ? -1.503 -13.456 4.093 1.00 98.12 166 LEU A O 1
ATOM 1237 N N . ASN A 1 167 ? -1.450 -12.128 2.284 1.00 97.88 167 ASN A N 1
ATOM 1238 C CA . ASN A 1 167 ? -1.755 -13.159 1.292 1.00 97.88 167 ASN A CA 1
ATOM 1239 C C . ASN A 1 167 ? -0.583 -13.456 0.342 1.00 97.88 167 ASN A C 1
ATOM 1241 O O . ASN A 1 167 ? -0.603 -14.484 -0.334 1.00 97.88 167 ASN A O 1
ATOM 1245 N N . GLY A 1 168 ? 0.441 -12.601 0.317 1.00 94.31 168 GLY A N 1
ATOM 1246 C CA . GLY A 1 168 ? 1.608 -12.720 -0.553 1.00 94.31 168 GLY A CA 1
ATOM 1247 C C . GLY A 1 168 ? 1.452 -12.003 -1.898 1.00 94.31 168 GLY A C 1
ATOM 1248 O O . GLY A 1 168 ? 0.351 -11.654 -2.325 1.00 94.31 168 GLY A O 1
ATOM 1249 N N . GLU A 1 169 ? 2.584 -11.812 -2.575 1.00 88.50 169 GLU A N 1
ATOM 1250 C CA . GLU A 1 169 ? 2.698 -11.060 -3.837 1.00 88.50 169 GLU A CA 1
ATOM 1251 C C . GLU A 1 169 ? 1.804 -11.617 -4.948 1.00 88.50 169 GLU A C 1
ATOM 1253 O O . GLU A 1 169 ? 1.062 -10.864 -5.561 1.00 88.50 169 GLU A O 1
ATOM 1258 N N . ALA A 1 170 ? 1.765 -12.938 -5.133 1.00 86.19 170 ALA A N 1
ATOM 1259 C CA . ALA A 1 170 ? 0.961 -13.547 -6.196 1.00 86.19 170 ALA A CA 1
ATOM 1260 C C . ALA A 1 170 ? -0.555 -13.290 -6.051 1.00 86.19 170 ALA A C 1
ATOM 1262 O O . ALA A 1 170 ? -1.276 -13.200 -7.045 1.00 86.19 170 ALA A O 1
ATOM 1263 N N . VAL A 1 171 ? -1.069 -13.195 -4.816 1.00 94.25 171 VAL A N 1
ATOM 1264 C CA . VAL A 1 171 ? -2.492 -12.887 -4.580 1.00 94.25 171 VAL A CA 1
ATOM 1265 C C . VAL A 1 171 ? -2.766 -11.409 -4.830 1.00 94.25 171 VAL A C 1
ATOM 1267 O O . VAL A 1 171 ? -3.792 -11.071 -5.419 1.00 94.25 171 VAL A O 1
ATOM 1270 N N . GLU A 1 172 ? -1.849 -10.546 -4.403 1.00 94.31 172 GLU A N 1
ATOM 1271 C CA . GLU A 1 172 ? -1.933 -9.107 -4.626 1.00 94.31 172 GLU A CA 1
ATOM 1272 C C . GLU A 1 172 ? -1.887 -8.754 -6.118 1.00 94.31 172 GLU A C 1
ATOM 1274 O O . GLU A 1 172 ? -2.760 -8.028 -6.595 1.00 94.31 172 GLU A O 1
ATOM 1279 N N . GLU A 1 173 ? -0.969 -9.350 -6.880 1.00 86.44 173 GLU A N 1
ATOM 1280 C CA . GLU A 1 173 ? -0.817 -9.095 -8.313 1.00 86.44 173 GLU A CA 1
ATOM 1281 C C . GLU A 1 173 ? -2.064 -9.523 -9.089 1.00 86.44 173 GLU A C 1
ATOM 1283 O O . GLU A 1 173 ? -2.634 -8.746 -9.859 1.00 86.44 173 GLU A O 1
ATOM 1288 N N . LYS A 1 174 ? -2.588 -10.717 -8.792 1.00 88.75 174 LYS A N 1
ATOM 1289 C CA . LYS A 1 174 ? -3.858 -11.181 -9.359 1.00 88.75 174 LYS A CA 1
ATOM 1290 C C . LYS A 1 174 ? -5.016 -10.238 -9.023 1.00 88.75 174 LYS A C 1
ATOM 1292 O O . LYS A 1 174 ? -5.902 -10.021 -9.853 1.00 88.75 174 LYS A O 1
ATOM 1297 N N . LEU A 1 175 ? -5.045 -9.690 -7.808 1.00 93.75 175 LEU A N 1
ATOM 1298 C CA . LEU A 1 175 ? -6.079 -8.744 -7.406 1.00 93.75 175 LEU A CA 1
ATOM 1299 C C . LEU A 1 175 ? -5.959 -7.424 -8.185 1.00 93.75 175 LEU A C 1
ATOM 1301 O O . LEU A 1 175 ? -6.981 -6.903 -8.632 1.00 93.75 175 LEU A O 1
ATOM 1305 N N . ARG A 1 176 ? -4.743 -6.918 -8.434 1.00 90.44 176 ARG A N 1
ATOM 1306 C CA . ARG A 1 176 ? -4.531 -5.734 -9.288 1.00 90.44 176 ARG A CA 1
ATOM 1307 C C . ARG A 1 176 ? -5.128 -5.908 -10.675 1.00 90.44 176 ARG A C 1
ATOM 1309 O O . ARG A 1 176 ? -5.789 -4.996 -11.170 1.00 90.44 176 ARG A O 1
ATOM 1316 N N . GLU A 1 177 ? -4.936 -7.073 -11.290 1.00 86.56 177 GLU A N 1
ATOM 1317 C CA . GLU A 1 177 ? -5.521 -7.375 -12.599 1.00 86.56 177 GLU A CA 1
ATOM 1318 C C . GLU A 1 177 ? -7.051 -7.334 -12.563 1.00 86.56 177 GLU A C 1
ATOM 1320 O O . GLU A 1 177 ? -7.674 -6.700 -13.415 1.00 86.56 177 GLU A O 1
ATOM 1325 N N . GLN A 1 178 ? -7.660 -7.953 -11.546 1.00 90.94 178 GLN A N 1
ATOM 1326 C CA . GLN A 1 178 ? -9.116 -7.958 -11.364 1.00 90.94 178 GLN A CA 1
ATOM 1327 C C . GLN A 1 178 ? -9.691 -6.555 -11.149 1.00 90.94 178 GLN A C 1
ATOM 1329 O O . GLN A 1 178 ? -10.804 -6.269 -11.590 1.00 90.94 178 GLN A O 1
ATOM 1334 N N . LEU A 1 179 ? -8.939 -5.690 -10.471 1.00 92.69 179 LEU A N 1
ATOM 1335 C CA . LEU A 1 179 ? -9.305 -4.301 -10.206 1.00 92.69 179 LEU A CA 1
ATOM 1336 C C . LEU A 1 179 ? -9.001 -3.365 -11.381 1.00 92.69 179 LEU A C 1
ATOM 1338 O O . LEU A 1 179 ? -9.330 -2.183 -11.314 1.00 92.69 179 LEU A O 1
ATOM 1342 N N . VAL A 1 180 ? -8.363 -3.866 -12.446 1.00 89.00 180 VAL A N 1
ATOM 1343 C CA . VAL A 1 180 ? -7.851 -3.049 -13.558 1.00 89.00 180 VAL A CA 1
ATOM 1344 C C . VAL A 1 180 ? -6.902 -1.951 -13.046 1.00 89.00 180 VAL A C 1
ATOM 1346 O O . VAL A 1 180 ? -6.788 -0.863 -13.608 1.00 89.00 180 VAL A O 1
ATOM 1349 N N . PHE A 1 181 ? -6.193 -2.243 -11.955 1.00 83.94 181 PHE A N 1
ATOM 1350 C CA . PHE A 1 181 ? -5.249 -1.336 -11.322 1.00 83.94 181 PHE A CA 1
ATOM 1351 C C . PHE A 1 181 ? -3.854 -1.558 -11.911 1.00 83.94 181 PHE A C 1
ATOM 1353 O O . PHE A 1 181 ? -2.975 -2.152 -11.291 1.00 83.94 181 PHE A O 1
ATOM 1360 N N . GLN A 1 182 ? -3.673 -1.126 -13.162 1.00 69.62 182 GLN A N 1
ATOM 1361 C CA . GLN A 1 182 ? -2.398 -1.229 -13.870 1.00 69.62 182 GLN A CA 1
ATOM 1362 C C . GLN A 1 182 ? -1.849 0.154 -14.208 1.00 69.62 182 GLN A C 1
ATOM 1364 O O . GLN A 1 182 ? -2.434 0.906 -14.993 1.00 69.62 182 GLN A O 1
ATOM 1369 N N . ARG A 1 183 ? -0.674 0.470 -13.660 1.00 71.94 183 ARG A N 1
ATOM 1370 C CA . ARG A 1 183 ? 0.143 1.582 -14.147 1.00 71.94 183 ARG A CA 1
ATOM 1371 C C . ARG A 1 183 ? 0.886 1.115 -15.400 1.00 71.94 183 ARG A C 1
ATOM 1373 O O . ARG A 1 183 ? 1.470 0.037 -15.418 1.00 71.94 183 ARG A O 1
ATOM 1380 N N . LYS A 1 184 ? 0.819 1.909 -16.473 1.00 72.56 184 LYS A N 1
ATOM 1381 C CA . LYS A 1 184 ? 1.447 1.554 -17.759 1.00 72.56 184 LYS A CA 1
ATOM 1382 C C . LYS A 1 184 ? 2.960 1.723 -17.747 1.00 72.56 184 LYS A C 1
ATOM 1384 O O . LYS A 1 184 ? 3.638 0.990 -18.448 1.00 72.56 184 LYS A O 1
ATOM 1389 N N . LEU A 1 185 ? 3.473 2.698 -17.006 1.00 82.88 185 LEU A N 1
ATOM 1390 C CA . LEU A 1 185 ? 4.908 2.905 -16.862 1.00 82.88 185 LEU A CA 1
ATOM 1391 C C . LEU A 1 185 ? 5.455 1.906 -15.840 1.00 82.88 185 LEU A C 1
ATOM 1393 O O . LEU A 1 185 ? 5.010 1.934 -14.696 1.00 82.88 185 LEU A O 1
ATOM 1397 N N . ASP A 1 186 ? 6.393 1.053 -16.252 1.00 85.00 186 ASP A N 1
ATOM 1398 C CA . ASP A 1 186 ? 7.116 0.169 -15.331 1.00 85.00 186 ASP A CA 1
ATOM 1399 C C . ASP A 1 186 ? 8.388 0.835 -14.843 1.00 85.00 186 ASP A C 1
ATOM 1401 O O . ASP A 1 186 ? 8.562 1.030 -13.646 1.00 85.00 186 ASP A O 1
ATOM 1405 N N . HIS A 1 187 ? 9.256 1.235 -15.769 1.00 88.31 187 HIS A N 1
ATOM 1406 C CA . HIS A 1 187 ? 10.491 1.891 -15.400 1.00 88.31 187 HIS A CA 1
ATOM 1407 C C . HIS A 1 187 ? 11.065 2.779 -16.503 1.00 88.31 187 HIS A C 1
ATOM 1409 O O . HIS A 1 187 ? 10.696 2.701 -17.677 1.00 88.31 187 HIS A O 1
ATOM 1415 N N . VAL A 1 188 ? 11.972 3.652 -16.084 1.00 88.12 188 VAL A N 1
ATOM 1416 C CA . VAL A 1 188 ? 12.788 4.521 -16.929 1.00 88.12 188 VAL A CA 1
ATOM 1417 C C . VAL A 1 188 ? 14.242 4.169 -16.657 1.00 88.12 188 VAL A C 1
ATOM 1419 O O . VAL A 1 188 ? 14.661 4.227 -15.503 1.00 88.12 188 VAL A O 1
ATOM 1422 N N . THR A 1 189 ? 15.019 3.849 -17.690 1.00 86.62 189 THR A N 1
ATOM 1423 C CA . THR A 1 189 ? 16.406 3.402 -17.499 1.00 86.62 189 THR A CA 1
ATOM 1424 C C . THR A 1 189 ? 17.409 4.457 -17.941 1.00 86.62 189 THR A C 1
ATOM 1426 O O . THR A 1 189 ? 17.319 5.015 -19.037 1.00 86.62 189 THR A O 1
ATOM 1429 N N . ILE A 1 190 ? 18.409 4.716 -17.097 1.00 82.81 190 ILE A N 1
ATOM 1430 C CA . ILE A 1 190 ? 19.509 5.645 -17.362 1.00 82.81 190 ILE A CA 1
ATOM 1431 C C . ILE A 1 190 ? 20.838 4.902 -17.236 1.00 82.81 190 ILE A C 1
ATOM 1433 O O . ILE A 1 190 ? 21.169 4.335 -16.195 1.00 82.81 190 ILE A O 1
ATOM 1437 N N . ASN A 1 191 ? 21.651 4.966 -18.292 1.00 81.44 191 ASN A N 1
ATOM 1438 C CA . ASN A 1 191 ? 23.034 4.497 -18.225 1.00 81.44 191 ASN A CA 1
ATOM 1439 C C . ASN A 1 191 ? 23.884 5.508 -17.434 1.00 81.44 191 ASN A C 1
ATOM 1441 O O . ASN A 1 191 ? 23.980 6.687 -17.807 1.00 81.44 191 ASN A O 1
ATOM 1445 N N . VAL A 1 192 ? 24.542 5.041 -16.373 1.00 76.19 192 VAL A N 1
ATOM 1446 C CA . VAL A 1 192 ? 25.394 5.857 -15.499 1.00 76.19 192 VAL A CA 1
ATOM 1447 C C . VAL A 1 192 ? 26.868 5.475 -15.634 1.00 76.19 192 VAL A C 1
ATOM 1449 O O . VAL A 1 192 ? 27.219 4.347 -15.963 1.00 76.19 192 VAL A O 1
ATOM 1452 N N . LYS A 1 193 ? 27.755 6.453 -15.410 1.00 76.25 193 LYS A N 1
ATOM 1453 C CA . LYS A 1 193 ? 29.218 6.247 -15.435 1.00 76.25 193 LYS A CA 1
ATOM 1454 C C . LYS A 1 193 ? 29.780 5.882 -14.059 1.00 76.25 193 LYS A C 1
ATOM 1456 O O . LYS A 1 193 ? 30.808 5.226 -13.971 1.00 76.25 193 LYS A O 1
ATOM 1461 N N . ASP A 1 194 ? 29.163 6.432 -13.025 1.00 79.00 194 ASP A N 1
ATOM 1462 C CA . ASP A 1 194 ? 29.592 6.330 -11.638 1.00 79.00 194 ASP A CA 1
ATOM 1463 C C . ASP A 1 194 ? 28.322 6.100 -10.827 1.00 79.00 194 ASP A C 1
ATOM 1465 O O . ASP A 1 194 ? 27.515 7.018 -10.640 1.00 79.00 194 ASP A O 1
ATOM 1469 N N . MET A 1 195 ? 28.098 4.838 -10.472 1.00 85.06 195 MET A N 1
ATOM 1470 C CA . MET A 1 195 ? 26.905 4.393 -9.773 1.00 85.06 195 MET A CA 1
ATOM 1471 C C . MET A 1 195 ? 26.794 5.111 -8.436 1.00 85.06 195 MET A C 1
ATOM 1473 O O . MET A 1 195 ? 25.762 5.708 -8.166 1.00 85.06 195 MET A O 1
ATOM 1477 N N . HIS A 1 196 ? 27.881 5.161 -7.665 1.00 85.50 196 HIS A N 1
ATOM 1478 C CA . HIS A 1 196 ? 27.883 5.761 -6.336 1.00 85.50 196 HIS A CA 1
ATOM 1479 C C . HIS A 1 196 ? 27.438 7.230 -6.360 1.00 85.50 196 HIS A C 1
ATOM 1481 O O . HIS A 1 196 ? 26.515 7.603 -5.642 1.00 85.50 196 HIS A O 1
ATOM 1487 N N . LYS A 1 197 ? 28.005 8.047 -7.259 1.00 77.62 197 LYS A N 1
ATOM 1488 C CA . LYS A 1 197 ? 27.580 9.454 -7.406 1.00 77.62 197 LYS A CA 1
ATOM 1489 C C . LYS A 1 197 ? 26.143 9.604 -7.888 1.00 77.62 197 LYS A C 1
ATOM 1491 O O . LYS A 1 197 ? 25.476 10.580 -7.558 1.00 77.62 197 LYS A O 1
ATOM 1496 N N . SER A 1 198 ? 25.683 8.682 -8.730 1.00 79.50 198 SER A N 1
ATOM 1497 C CA . SER A 1 198 ? 24.315 8.723 -9.247 1.00 79.50 198 SER A CA 1
ATOM 1498 C C . SER A 1 198 ? 23.317 8.351 -8.152 1.00 79.50 198 SER A C 1
ATOM 1500 O O . SER A 1 198 ? 22.281 8.995 -8.035 1.00 79.50 198 SER A O 1
ATOM 1502 N N . GLU A 1 199 ? 23.647 7.369 -7.314 1.00 84.31 199 GLU A N 1
ATOM 1503 C CA . GLU A 1 199 ? 22.850 7.019 -6.143 1.00 84.31 199 GLU A CA 1
ATOM 1504 C C . GLU A 1 199 ? 22.753 8.165 -5.148 1.00 84.31 199 GLU A C 1
ATOM 1506 O O . GLU A 1 199 ? 21.647 8.485 -4.737 1.00 84.31 199 GLU A O 1
ATOM 1511 N N . GLU A 1 200 ? 23.872 8.804 -4.803 1.00 76.69 200 GLU A N 1
ATOM 1512 C CA . GLU A 1 200 ? 23.885 9.981 -3.925 1.00 76.69 200 GLU A CA 1
ATOM 1513 C C . GLU A 1 200 ? 22.961 11.077 -4.481 1.00 76.69 200 GLU A C 1
ATOM 1515 O O . GLU A 1 200 ? 22.103 11.605 -3.776 1.00 76.69 200 GLU A O 1
ATOM 1520 N N . PHE A 1 201 ? 23.039 11.352 -5.788 1.00 70.12 201 PHE A N 1
ATOM 1521 C CA . PHE A 1 201 ? 22.163 12.324 -6.438 1.00 70.12 201 PHE A CA 1
ATOM 1522 C C . PHE A 1 201 ? 20.677 11.947 -6.333 1.00 70.12 201 PHE A C 1
ATOM 1524 O O . PHE A 1 201 ? 19.864 12.749 -5.877 1.00 70.12 201 PHE A O 1
ATOM 1531 N N . TYR A 1 202 ? 20.288 10.740 -6.745 1.00 76.56 202 TYR A N 1
ATOM 1532 C CA . TYR A 1 202 ? 18.872 10.370 -6.753 1.00 76.56 202 TYR A CA 1
ATOM 1533 C C . TYR A 1 202 ? 18.315 10.124 -5.347 1.00 76.56 202 TYR A C 1
ATOM 1535 O O . TYR A 1 202 ? 17.169 10.488 -5.096 1.00 76.56 202 TYR A O 1
ATOM 1543 N N . ALA A 1 203 ? 19.105 9.570 -4.426 1.00 73.88 203 ALA A N 1
ATOM 1544 C CA . ALA A 1 203 ? 18.681 9.289 -3.058 1.00 73.88 203 ALA A CA 1
ATOM 1545 C C . ALA A 1 203 ? 18.644 10.547 -2.186 1.00 73.88 203 ALA A C 1
ATOM 1547 O O . ALA A 1 203 ? 17.663 10.773 -1.486 1.00 73.88 203 ALA A O 1
ATOM 1548 N N . GLU A 1 204 ? 19.702 11.360 -2.212 1.00 74.44 204 GLU A N 1
ATOM 1549 C CA . GLU A 1 204 ? 19.892 12.440 -1.238 1.00 74.44 204 GLU A CA 1
ATOM 1550 C C . GLU A 1 204 ? 19.503 13.810 -1.799 1.00 74.44 204 GLU A C 1
ATOM 1552 O O . GLU A 1 204 ? 18.940 14.629 -1.076 1.00 74.44 204 GLU A O 1
ATOM 1557 N N . VAL A 1 205 ? 19.765 14.066 -3.088 1.00 57.56 205 VAL A N 1
ATOM 1558 C CA . VAL A 1 205 ? 19.436 15.360 -3.716 1.00 57.56 205 VAL A CA 1
ATOM 1559 C C . VAL A 1 205 ? 17.995 15.385 -4.212 1.00 57.56 205 VAL A C 1
ATOM 1561 O O . VAL A 1 205 ? 17.274 16.346 -3.956 1.00 57.56 205 VAL A O 1
ATOM 1564 N N . ILE A 1 206 ? 17.573 14.345 -4.938 1.00 71.50 206 ILE A N 1
ATOM 1565 C CA . ILE A 1 206 ? 16.194 14.238 -5.437 1.00 71.50 206 ILE A CA 1
ATOM 1566 C C . ILE A 1 206 ? 15.253 13.678 -4.363 1.00 71.50 206 ILE A C 1
ATOM 1568 O O . ILE A 1 206 ? 14.076 14.031 -4.354 1.00 71.50 206 ILE A O 1
ATOM 1572 N N . GLY A 1 207 ? 15.754 12.840 -3.451 1.00 62.50 207 GLY A N 1
ATOM 1573 C CA . GLY A 1 207 ? 14.941 12.235 -2.393 1.00 62.50 207 GLY A CA 1
ATOM 1574 C C . GLY A 1 207 ? 14.205 10.961 -2.814 1.00 62.50 207 GLY A C 1
ATOM 1575 O O . GLY A 1 207 ? 13.224 10.585 -2.177 1.00 62.50 207 GLY A O 1
ATOM 1576 N N . LEU A 1 208 ? 14.631 10.291 -3.892 1.00 75.88 208 LEU A N 1
ATOM 1577 C CA . LEU A 1 208 ? 14.017 9.034 -4.319 1.00 75.88 208 LEU A CA 1
ATOM 1578 C C . LEU A 1 208 ? 14.384 7.894 -3.367 1.00 75.88 208 LEU A C 1
ATOM 1580 O O . LEU A 1 208 ? 15.542 7.695 -2.997 1.00 75.88 208 LEU A O 1
ATOM 1584 N N . GLN A 1 209 ? 13.399 7.064 -3.033 1.00 79.25 209 GLN A N 1
ATOM 1585 C CA . GLN A 1 209 ? 13.639 5.870 -2.234 1.00 79.25 209 GLN A CA 1
ATOM 1586 C C . GLN A 1 209 ? 14.364 4.808 -3.067 1.00 79.25 209 GLN A C 1
ATOM 1588 O O . GLN A 1 209 ? 13.806 4.282 -4.032 1.00 79.25 209 GLN A O 1
ATOM 1593 N N . LYS A 1 210 ? 15.578 4.428 -2.652 1.00 85.00 210 LYS A N 1
ATOM 1594 C CA . LYS A 1 210 ? 16.254 3.239 -3.184 1.00 85.00 210 LYS A CA 1
ATOM 1595 C C . LYS A 1 210 ? 15.484 1.976 -2.787 1.00 85.00 210 LYS A C 1
ATOM 1597 O O . LYS A 1 210 ? 15.130 1.804 -1.621 1.00 85.00 210 LYS A O 1
ATOM 1602 N N . LEU A 1 211 ? 15.249 1.101 -3.759 1.00 85.25 211 LEU A N 1
ATOM 1603 C CA . LEU A 1 211 ? 14.493 -0.137 -3.594 1.00 85.25 211 LEU A CA 1
ATOM 1604 C C . LEU A 1 211 ? 15.429 -1.330 -3.375 1.00 85.25 211 LEU A C 1
ATOM 1606 O O . LEU A 1 211 ? 15.524 -1.858 -2.271 1.00 85.25 211 LEU A O 1
ATOM 1610 N N . TYR A 1 212 ? 16.131 -1.750 -4.425 1.00 88.56 212 TYR A N 1
ATOM 1611 C CA . TYR A 1 212 ? 17.051 -2.886 -4.416 1.00 88.56 212 TYR A CA 1
ATOM 1612 C C . TYR A 1 212 ? 18.055 -2.762 -5.567 1.00 88.56 212 TYR A C 1
ATOM 1614 O O . TYR A 1 212 ? 17.989 -1.837 -6.380 1.00 88.56 212 TYR A O 1
ATOM 1622 N N . ASN A 1 213 ? 19.007 -3.686 -5.627 1.00 92.19 213 ASN A N 1
ATOM 1623 C CA . ASN A 1 213 ? 20.032 -3.742 -6.660 1.00 92.19 213 ASN A CA 1
ATOM 1624 C C . ASN A 1 213 ? 20.245 -5.187 -7.121 1.00 92.19 213 ASN A C 1
ATOM 1626 O O . ASN A 1 213 ? 20.079 -6.125 -6.340 1.00 92.19 213 ASN A O 1
ATOM 1630 N N . VAL A 1 214 ? 20.566 -5.350 -8.403 1.00 90.00 214 VAL A N 1
ATOM 1631 C CA . VAL A 1 214 ? 20.696 -6.646 -9.077 1.00 90.00 214 VAL A CA 1
ATOM 1632 C C . VAL A 1 214 ? 22.013 -6.688 -9.842 1.00 90.00 214 VAL A C 1
ATOM 1634 O O . VAL A 1 214 ? 22.296 -5.800 -10.645 1.00 90.00 214 VAL A O 1
ATOM 1637 N N . ASP A 1 215 ? 22.779 -7.752 -9.611 1.00 89.19 215 ASP A N 1
ATOM 1638 C CA . ASP A 1 215 ? 23.994 -8.070 -10.356 1.00 89.19 215 ASP A CA 1
ATOM 1639 C C . ASP A 1 215 ? 23.658 -8.977 -11.553 1.00 89.19 215 ASP A C 1
ATOM 1641 O O . ASP A 1 215 ? 23.251 -10.146 -11.421 1.00 89.19 215 ASP A O 1
ATOM 1645 N N . MET A 1 216 ? 23.817 -8.433 -12.756 1.00 86.12 216 MET A N 1
ATOM 1646 C CA . MET A 1 216 ? 23.560 -9.158 -13.995 1.00 86.12 216 MET A CA 1
ATOM 1647 C C . MET A 1 216 ? 24.780 -9.957 -14.475 1.00 86.12 216 MET A C 1
ATOM 1649 O O . MET A 1 216 ? 24.595 -10.909 -15.236 1.00 86.12 216 MET A O 1
ATOM 1653 N N . GLY A 1 217 ? 25.964 -9.711 -13.911 1.00 84.88 217 GLY A N 1
ATOM 1654 C CA . GLY A 1 217 ? 27.243 -10.366 -14.191 1.00 84.88 217 GLY A CA 1
ATOM 1655 C C . GLY A 1 217 ? 28.172 -9.508 -15.051 1.00 84.88 217 GLY A C 1
ATOM 1656 O O . GLY A 1 217 ? 29.368 -9.452 -14.793 1.00 84.88 217 GLY A O 1
ATOM 1657 N N . ASP A 1 218 ? 27.619 -8.840 -16.061 1.00 80.69 218 ASP A N 1
ATOM 1658 C CA . ASP A 1 218 ? 28.299 -7.876 -16.935 1.00 80.69 218 ASP A CA 1
ATOM 1659 C C . ASP A 1 218 ? 27.896 -6.417 -16.644 1.00 80.69 218 ASP A C 1
ATOM 1661 O O . ASP A 1 218 ? 28.435 -5.485 -17.244 1.00 80.69 218 ASP A O 1
ATOM 1665 N N . HIS A 1 219 ? 26.929 -6.205 -15.748 1.00 84.69 219 HIS A N 1
ATOM 1666 C CA . HIS A 1 219 ? 26.494 -4.895 -15.278 1.00 84.69 219 HIS A CA 1
ATOM 1667 C C . HIS A 1 219 ? 25.740 -4.978 -13.947 1.00 84.69 219 HIS A C 1
ATOM 1669 O O . HIS A 1 219 ? 25.158 -6.006 -13.592 1.00 84.69 219 HIS A O 1
ATOM 1675 N N . GLN A 1 220 ? 25.697 -3.849 -13.243 1.00 87.94 220 GLN A N 1
ATOM 1676 C CA . GLN A 1 220 ? 24.906 -3.638 -12.034 1.00 87.94 220 GLN A CA 1
ATOM 1677 C C . GLN A 1 220 ? 23.688 -2.767 -12.348 1.00 87.94 220 GLN A C 1
ATOM 1679 O O . GLN A 1 220 ? 23.808 -1.751 -13.043 1.00 87.94 220 GLN A O 1
ATOM 1684 N N . ILE A 1 221 ? 22.532 -3.135 -11.790 1.00 90.00 221 ILE A N 1
ATOM 1685 C CA . ILE A 1 221 ? 21.284 -2.367 -11.886 1.00 90.00 221 ILE A CA 1
ATOM 1686 C C . ILE A 1 221 ? 20.846 -1.934 -10.494 1.00 90.00 221 ILE A C 1
ATOM 1688 O O . ILE A 1 221 ? 20.736 -2.761 -9.589 1.00 90.00 221 ILE A O 1
ATOM 1692 N N . HIS A 1 222 ? 20.594 -0.642 -10.309 1.00 92.12 222 HIS A N 1
ATOM 1693 C CA . HIS A 1 222 ? 20.115 -0.075 -9.053 1.00 92.12 222 HIS A CA 1
ATOM 1694 C C . HIS A 1 222 ? 18.749 0.579 -9.270 1.00 92.12 222 HIS A C 1
ATOM 1696 O O . HIS A 1 222 ? 18.589 1.396 -10.177 1.00 92.12 222 HIS A O 1
ATOM 1702 N N . TYR A 1 223 ? 17.777 0.223 -8.430 1.00 91.06 223 TYR A N 1
ATOM 1703 C CA . TYR A 1 223 ? 16.380 0.618 -8.582 1.00 91.06 223 TYR A CA 1
ATOM 1704 C C . TYR A 1 223 ? 15.981 1.681 -7.562 1.00 91.06 223 TYR A C 1
ATOM 1706 O O . TYR A 1 223 ? 16.247 1.545 -6.365 1.00 91.06 223 TYR A O 1
ATOM 1714 N N . PHE A 1 224 ? 15.269 2.697 -8.035 1.00 83.56 224 PHE A N 1
ATOM 1715 C CA . PHE A 1 224 ? 14.650 3.743 -7.227 1.00 83.56 224 PHE A CA 1
ATOM 1716 C C . PHE A 1 224 ? 13.149 3.810 -7.502 1.00 83.56 224 PHE A C 1
ATOM 1718 O O . PHE A 1 224 ? 12.716 3.606 -8.633 1.00 83.56 224 PHE A O 1
ATOM 1725 N N . SER A 1 225 ? 12.349 4.120 -6.484 1.00 83.00 225 SER A N 1
ATOM 1726 C CA . SER A 1 225 ? 10.915 4.368 -6.653 1.00 83.00 225 SER A CA 1
ATOM 1727 C C . SER A 1 225 ? 10.674 5.730 -7.301 1.00 83.00 225 SER A C 1
ATOM 1729 O O . SER A 1 225 ? 11.239 6.729 -6.861 1.00 83.00 225 SER A O 1
ATOM 1731 N N . LEU A 1 226 ? 9.801 5.776 -8.310 1.00 83.25 226 LEU A N 1
ATOM 1732 C CA . LEU A 1 226 ? 9.221 7.008 -8.864 1.00 83.25 226 LEU A CA 1
ATOM 1733 C C . LEU A 1 226 ? 7.778 7.240 -8.377 1.00 83.25 226 LEU A C 1
ATOM 1735 O O . LEU A 1 226 ? 7.088 8.128 -8.879 1.00 83.25 226 LEU A O 1
ATOM 1739 N N . GLY A 1 227 ? 7.312 6.445 -7.410 1.00 67.94 227 GLY A N 1
ATOM 1740 C CA . GLY A 1 227 ? 5.947 6.480 -6.894 1.00 67.94 227 GLY A CA 1
ATOM 1741 C C . GLY A 1 227 ? 5.021 5.441 -7.541 1.00 67.94 227 GLY A C 1
ATOM 1742 O O . GLY A 1 227 ? 5.010 5.224 -8.758 1.00 67.94 227 GLY A O 1
ATOM 1743 N N . GLY A 1 228 ? 4.194 4.809 -6.704 1.00 72.50 228 GLY A N 1
ATOM 1744 C CA . GLY A 1 228 ? 3.468 3.582 -7.049 1.00 72.50 228 GLY A CA 1
ATOM 1745 C C . GLY A 1 228 ? 4.408 2.494 -7.561 1.00 72.50 228 GLY A C 1
ATOM 1746 O O . GLY A 1 228 ? 5.454 2.268 -6.964 1.00 72.50 228 GLY A O 1
ATOM 1747 N N . ASP A 1 229 ? 4.054 1.851 -8.678 1.00 74.44 229 ASP A N 1
ATOM 1748 C CA . ASP A 1 229 ? 4.833 0.732 -9.238 1.00 74.44 229 ASP A CA 1
ATOM 1749 C C . ASP A 1 229 ? 5.927 1.159 -10.240 1.00 74.44 229 ASP A C 1
ATOM 1751 O O . ASP A 1 229 ? 6.598 0.294 -10.804 1.00 74.44 229 ASP A O 1
ATOM 1755 N N . ALA A 1 230 ? 6.071 2.462 -10.515 1.00 85.88 230 ALA A N 1
ATOM 1756 C CA . ALA A 1 230 ? 7.031 2.964 -11.495 1.00 85.88 230 ALA A CA 1
ATOM 1757 C C . ALA A 1 230 ? 8.425 3.127 -10.873 1.00 85.88 230 ALA A C 1
ATOM 1759 O O . ALA A 1 230 ? 8.556 3.618 -9.749 1.00 85.88 230 ALA A O 1
ATOM 1760 N N . MET A 1 231 ? 9.471 2.769 -11.616 1.00 90.75 231 MET A N 1
ATOM 1761 C CA . MET A 1 231 ? 10.848 2.767 -11.121 1.00 90.75 231 MET A CA 1
ATOM 1762 C C . MET A 1 231 ? 11.807 3.559 -12.012 1.00 90.75 231 MET A C 1
ATOM 1764 O O . MET A 1 231 ? 11.617 3.707 -13.217 1.00 90.75 231 MET A O 1
ATOM 1768 N N . LEU A 1 232 ? 12.877 4.059 -11.410 1.00 89.31 232 LEU A N 1
ATOM 1769 C CA . LEU A 1 232 ? 14.071 4.511 -12.108 1.00 89.31 232 LEU A CA 1
ATOM 1770 C C . LEU A 1 232 ? 15.126 3.411 -11.993 1.00 89.31 232 LEU A C 1
ATOM 1772 O O . LEU A 1 232 ? 15.468 2.996 -10.886 1.00 89.31 232 LEU A O 1
ATOM 1776 N N . GLU A 1 233 ? 15.657 2.980 -13.129 1.00 91.88 233 GLU A N 1
ATOM 1777 C CA . GLU A 1 233 ? 16.761 2.031 -13.214 1.00 91.88 233 GLU A CA 1
ATOM 1778 C C . GLU A 1 233 ? 18.052 2.755 -13.576 1.00 91.88 233 GLU A C 1
ATOM 1780 O O . GLU A 1 233 ? 18.162 3.392 -14.627 1.00 91.88 233 GLU A O 1
ATOM 1785 N N . LEU A 1 234 ? 19.063 2.628 -12.725 1.00 86.31 234 LEU A N 1
ATOM 1786 C CA . LEU A 1 234 ? 20.418 3.055 -13.042 1.00 86.31 234 LEU A CA 1
ATOM 1787 C C . LEU A 1 234 ? 21.221 1.829 -13.446 1.00 86.31 234 LEU A C 1
ATOM 1789 O O . LEU A 1 234 ? 21.292 0.872 -12.678 1.00 86.31 234 LEU A O 1
ATOM 1793 N N . ILE A 1 235 ? 21.840 1.868 -14.624 1.00 86.75 235 ILE A N 1
ATOM 1794 C CA . ILE A 1 235 ? 22.683 0.774 -15.118 1.00 86.75 235 ILE A CA 1
ATOM 1795 C C . ILE A 1 235 ? 24.127 1.239 -15.247 1.00 86.75 235 ILE A C 1
ATOM 1797 O O . ILE A 1 235 ? 24.408 2.215 -15.949 1.00 86.75 235 ILE A O 1
ATOM 1801 N N . GLN A 1 236 ? 25.044 0.500 -14.622 1.00 83.94 236 GLN A N 1
ATOM 1802 C CA . GLN A 1 236 ? 26.482 0.628 -14.844 1.00 83.94 236 GLN A CA 1
ATOM 1803 C C . GLN A 1 236 ? 27.047 -0.702 -15.342 1.00 83.94 236 GLN A C 1
ATOM 1805 O O . GLN A 1 236 ? 26.935 -1.712 -14.657 1.00 83.94 236 GLN A O 1
ATOM 1810 N N . TYR A 1 237 ? 27.676 -0.686 -16.514 1.00 79.56 237 TYR A N 1
ATOM 1811 C CA . TYR A 1 237 ? 28.325 -1.862 -17.095 1.00 79.56 237 TYR A CA 1
ATOM 1812 C C . TYR A 1 237 ? 29.710 -2.098 -16.495 1.00 79.56 237 TYR A C 1
ATOM 1814 O O . TYR A 1 237 ? 30.483 -1.150 -16.327 1.00 79.56 237 TYR A O 1
ATOM 1822 N N . ASP A 1 238 ? 30.022 -3.364 -16.228 1.00 71.12 238 ASP A N 1
ATOM 1823 C CA . ASP A 1 238 ? 31.329 -3.820 -15.772 1.00 71.12 238 ASP A CA 1
ATOM 1824 C C . ASP A 1 238 ? 32.218 -3.999 -16.998 1.00 71.12 238 ASP A C 1
ATOM 1826 O O . ASP A 1 238 ? 32.068 -4.934 -17.784 1.00 71.12 238 ASP A O 1
ATOM 1830 N N . VAL A 1 239 ? 33.128 -3.051 -17.209 1.00 60.56 239 VAL A N 1
ATOM 1831 C CA . VAL A 1 239 ? 34.010 -3.058 -18.378 1.00 60.56 239 VAL A CA 1
ATOM 1832 C C . VAL A 1 239 ? 35.449 -3.316 -17.946 1.00 60.56 239 VAL A C 1
ATOM 1834 O O . VAL A 1 239 ? 35.926 -2.617 -17.048 1.00 60.56 239 VAL A O 1
ATOM 1837 N N . PRO A 1 240 ? 36.163 -4.275 -18.571 1.00 52.94 240 PRO A N 1
ATOM 1838 C CA . PRO A 1 240 ? 37.592 -4.449 -18.345 1.00 52.94 240 PRO A CA 1
ATOM 1839 C C . PRO A 1 240 ? 38.343 -3.162 -18.701 1.00 52.94 240 PRO A C 1
ATOM 1841 O O . PRO A 1 240 ? 37.996 -2.501 -19.680 1.00 52.94 240 PRO A O 1
ATOM 1844 N N . ASP A 1 241 ? 39.349 -2.817 -17.893 1.00 49.97 241 ASP A N 1
ATOM 1845 C CA . ASP A 1 241 ? 40.159 -1.596 -17.972 1.00 49.97 241 ASP A CA 1
ATOM 1846 C C . ASP A 1 241 ? 40.291 -0.992 -19.384 1.00 49.97 241 ASP A C 1
ATOM 1848 O O . ASP A 1 241 ? 40.922 -1.561 -20.276 1.00 49.97 241 ASP A O 1
ATOM 1852 N N . GLY A 1 242 ? 39.776 0.229 -19.550 1.00 48.16 242 GLY A N 1
ATOM 1853 C CA . GLY A 1 242 ? 40.282 1.176 -20.548 1.00 48.16 242 GLY A CA 1
ATOM 1854 C C . GLY A 1 242 ? 39.316 1.626 -21.638 1.00 48.16 242 GLY A C 1
ATOM 1855 O O . GLY A 1 242 ? 39.380 2.789 -22.025 1.00 48.16 242 GLY A O 1
ATOM 1856 N N . GLU A 1 243 ? 38.374 0.803 -22.085 1.00 45.00 243 GLU A N 1
ATOM 1857 C CA . GLU A 1 243 ? 37.353 1.242 -23.040 1.00 45.00 243 GLU A CA 1
ATOM 1858 C C . GLU A 1 243 ? 36.018 0.630 -22.656 1.00 45.00 243 GLU A C 1
ATOM 1860 O O . GLU A 1 243 ? 35.752 -0.541 -22.912 1.00 45.00 243 GLU A O 1
ATOM 1865 N N . ALA A 1 244 ? 35.162 1.452 -22.037 1.00 44.09 244 ALA A N 1
ATOM 1866 C CA . ALA A 1 244 ? 33.738 1.173 -21.986 1.00 44.09 244 ALA A CA 1
ATOM 1867 C C . ALA A 1 244 ? 33.315 0.679 -23.371 1.00 44.09 244 ALA A C 1
ATOM 1869 O O . ALA A 1 244 ? 33.568 1.393 -24.344 1.00 44.09 244 ALA A O 1
ATOM 1870 N N . HIS A 1 245 ? 32.706 -0.507 -23.474 1.00 44.06 245 HIS A N 1
ATOM 1871 C CA . HIS A 1 245 ? 32.001 -0.922 -24.680 1.00 44.06 245 HIS A CA 1
ATOM 1872 C C . HIS A 1 245 ? 30.850 0.074 -24.879 1.00 44.06 245 HIS A C 1
ATOM 1874 O O . HIS A 1 245 ? 29.698 -0.145 -24.524 1.00 44.06 245 HIS A O 1
ATOM 1880 N N . LEU A 1 246 ? 31.204 1.229 -25.433 1.00 46.09 246 LEU A N 1
ATOM 1881 C CA . LEU A 1 246 ? 30.355 2.281 -25.943 1.00 46.09 246 LEU A CA 1
ATOM 1882 C C . LEU A 1 246 ? 29.794 1.755 -27.261 1.00 46.09 246 LEU A C 1
ATOM 1884 O O . LEU A 1 246 ? 30.059 2.306 -28.325 1.00 46.09 246 LEU A O 1
ATOM 1888 N N . ALA A 1 247 ? 29.010 0.677 -27.196 1.00 46.59 247 ALA A N 1
ATOM 1889 C CA . ALA A 1 247 ? 28.111 0.340 -28.291 1.00 46.59 247 ALA A CA 1
ATOM 1890 C C . ALA A 1 247 ? 27.070 1.457 -28.488 1.00 46.59 247 ALA A C 1
ATOM 1892 O O . ALA A 1 247 ? 26.503 1.585 -29.567 1.00 46.59 247 ALA A O 1
ATOM 1893 N N . VAL A 1 248 ? 26.897 2.350 -27.504 1.00 49.19 248 VAL A N 1
ATOM 1894 C CA . VAL A 1 248 ? 26.212 3.623 -27.701 1.00 49.19 248 VAL A CA 1
ATOM 1895 C C . VAL A 1 248 ? 26.961 4.726 -26.931 1.00 49.19 248 VAL A C 1
ATOM 1897 O O . VAL A 1 248 ? 27.290 4.584 -25.755 1.00 49.19 248 VAL A O 1
ATOM 1900 N N . LYS A 1 249 ? 27.280 5.844 -27.596 1.00 49.12 249 LYS A N 1
ATOM 1901 C CA . LYS A 1 249 ? 27.921 7.044 -27.016 1.00 49.12 249 LYS A CA 1
ATOM 1902 C C . LYS A 1 249 ? 26.967 7.797 -26.066 1.00 49.12 249 LYS A C 1
ATOM 1904 O O . LYS A 1 249 ? 26.529 8.896 -26.391 1.00 49.12 249 LYS A O 1
ATOM 1909 N N . THR A 1 250 ? 26.588 7.213 -24.928 1.00 53.16 250 THR A N 1
ATOM 1910 C CA . THR A 1 250 ? 25.331 7.594 -24.245 1.00 53.16 250 THR A CA 1
ATOM 1911 C C . THR A 1 250 ? 25.433 7.774 -22.735 1.00 53.16 250 THR A C 1
ATOM 1913 O O . THR A 1 250 ? 24.729 7.120 -21.965 1.00 53.16 250 THR A O 1
ATOM 1916 N N . LYS A 1 251 ? 26.289 8.684 -22.271 1.00 53.09 251 LYS A N 1
ATOM 1917 C CA . LYS A 1 251 ? 26.227 9.121 -20.869 1.00 53.09 251 LYS A CA 1
ATOM 1918 C C . LYS A 1 251 ? 25.015 10.039 -20.675 1.00 53.09 251 LYS A C 1
ATOM 1920 O O . LYS A 1 251 ? 24.903 11.030 -21.390 1.00 53.09 251 LYS A O 1
ATOM 1925 N N . GLY A 1 252 ? 24.163 9.745 -19.688 1.00 55.44 252 GLY A N 1
ATOM 1926 C CA . GLY A 1 252 ? 23.007 10.588 -19.352 1.00 55.44 252 GLY A CA 1
ATOM 1927 C C . GLY A 1 252 ? 21.878 10.546 -20.384 1.00 55.44 252 GLY A C 1
ATOM 1928 O O . GLY A 1 252 ? 21.093 11.485 -20.463 1.00 55.44 252 GLY A O 1
ATOM 1929 N N . ILE A 1 253 ? 21.818 9.487 -21.193 1.00 67.88 253 ILE A N 1
ATOM 1930 C CA . ILE A 1 253 ? 20.732 9.278 -22.152 1.00 67.88 253 ILE A CA 1
ATOM 1931 C C . ILE A 1 253 ? 19.722 8.322 -21.529 1.00 67.88 253 ILE A C 1
ATOM 1933 O O . ILE A 1 253 ? 20.112 7.331 -20.905 1.00 67.88 253 ILE A O 1
ATOM 1937 N N . LEU A 1 254 ? 18.441 8.634 -21.723 1.00 70.81 254 LEU A N 1
ATOM 1938 C CA . LEU A 1 254 ? 17.347 7.691 -21.544 1.00 70.81 254 LEU A CA 1
ATOM 1939 C C . LEU A 1 254 ? 17.640 6.457 -22.404 1.00 70.81 254 LEU A C 1
ATOM 1941 O O . LEU A 1 254 ? 17.583 6.542 -23.628 1.00 70.81 254 LEU A O 1
ATOM 1945 N N . ARG A 1 255 ? 18.010 5.346 -21.769 1.00 73.62 255 ARG A N 1
ATOM 1946 C CA . ARG A 1 255 ? 18.344 4.108 -22.474 1.00 73.62 255 ARG A CA 1
ATOM 1947 C C . ARG A 1 255 ? 17.094 3.572 -23.156 1.00 73.62 255 ARG A C 1
ATOM 1949 O O . ARG A 1 255 ? 17.060 3.454 -24.374 1.00 73.62 255 ARG A O 1
ATOM 1956 N N . HIS A 1 256 ? 16.080 3.310 -22.343 1.00 78.38 256 HIS A N 1
ATOM 1957 C CA . HIS A 1 256 ? 14.781 2.848 -22.782 1.00 78.38 256 HIS A CA 1
ATOM 1958 C C . HIS A 1 256 ? 13.713 3.228 -21.756 1.00 78.38 256 HIS A C 1
ATOM 1960 O O . HIS A 1 256 ? 14.001 3.610 -20.615 1.00 78.38 256 HIS A O 1
ATOM 1966 N N . LEU A 1 257 ? 12.469 3.147 -22.210 1.00 84.19 257 LEU A N 1
ATOM 1967 C CA . LEU A 1 257 ? 11.269 3.283 -21.398 1.00 84.19 257 LEU A CA 1
ATOM 1968 C C . LEU A 1 257 ? 10.545 1.941 -21.386 1.00 84.19 257 LEU A C 1
ATOM 1970 O O . LEU A 1 257 ? 10.214 1.427 -22.456 1.00 84.19 257 LEU A O 1
ATOM 1974 N N . ALA A 1 258 ? 10.248 1.409 -20.205 1.00 85.19 258 ALA A N 1
ATOM 1975 C CA . ALA A 1 258 ? 9.500 0.171 -20.090 1.00 85.19 258 ALA A CA 1
ATOM 1976 C C . ALA A 1 258 ? 8.014 0.401 -19.836 1.00 85.19 258 ALA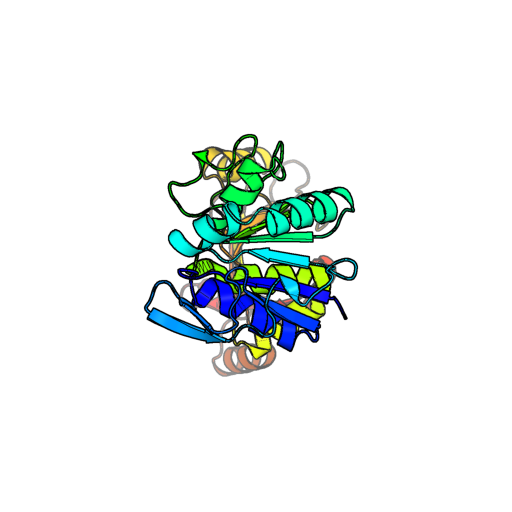 A C 1
ATOM 1978 O O . ALA A 1 258 ? 7.602 1.114 -18.914 1.00 85.19 258 ALA A O 1
ATOM 1979 N N . ILE A 1 259 ? 7.199 -0.255 -20.656 1.00 83.81 259 ILE A N 1
ATOM 1980 C CA . ILE A 1 259 ? 5.746 -0.231 -20.597 1.00 83.81 259 ILE A CA 1
ATOM 1981 C C . ILE A 1 259 ? 5.249 -1.596 -20.138 1.00 83.81 259 ILE A C 1
ATOM 1983 O O . ILE A 1 259 ? 5.450 -2.612 -20.809 1.00 83.81 259 ILE A O 1
ATOM 1987 N N . ARG A 1 260 ? 4.536 -1.602 -19.012 1.00 86.25 260 ARG A N 1
ATOM 1988 C CA . ARG A 1 260 ? 3.887 -2.792 -18.470 1.00 86.25 260 ARG A CA 1
ATOM 1989 C C . ARG A 1 260 ? 2.607 -3.120 -19.228 1.00 86.25 260 ARG A C 1
ATOM 1991 O O . ARG A 1 260 ? 1.797 -2.244 -19.545 1.00 86.25 260 ARG A O 1
ATOM 1998 N N . THR A 1 261 ? 2.388 -4.409 -19.465 1.00 78.75 261 THR A N 1
ATOM 1999 C CA . THR A 1 261 ? 1.155 -4.932 -20.045 1.00 78.75 261 THR A CA 1
ATOM 2000 C C . THR A 1 261 ? 0.823 -6.338 -19.541 1.00 78.75 261 THR A C 1
ATOM 2002 O O . THR A 1 261 ? 1.704 -7.165 -19.337 1.00 78.75 261 THR A O 1
ATOM 2005 N N . SER A 1 262 ? -0.471 -6.641 -19.416 1.00 79.69 262 SER A N 1
ATOM 2006 C CA . SER A 1 262 ? -0.991 -8.013 -19.283 1.00 79.69 262 SER A CA 1
ATOM 2007 C C . SER A 1 262 ? -1.179 -8.721 -20.634 1.00 79.69 262 SER A C 1
ATOM 2009 O O . SER A 1 262 ? -1.582 -9.878 -20.682 1.00 79.69 262 SER A O 1
ATOM 2011 N N . GLN A 1 263 ? -0.915 -8.035 -21.751 1.00 81.44 263 GLN A N 1
ATOM 2012 C CA . GLN A 1 263 ? -1.213 -8.503 -23.106 1.00 81.44 263 GLN A CA 1
ATOM 2013 C C . GLN A 1 263 ? 0.031 -8.494 -24.004 1.00 81.44 263 GLN A C 1
ATOM 2015 O O . GLN A 1 263 ? -0.045 -8.077 -25.163 1.00 81.44 263 GLN A O 1
ATOM 2020 N N . LEU A 1 264 ? 1.177 -8.939 -23.480 1.00 87.56 264 LEU A N 1
ATOM 2021 C CA . LEU A 1 264 ? 2.470 -8.885 -24.174 1.00 87.56 264 LEU A CA 1
ATOM 2022 C C . LEU A 1 264 ? 2.412 -9.525 -25.563 1.00 87.56 264 LEU A C 1
ATOM 2024 O O . LEU A 1 264 ? 2.759 -8.871 -26.545 1.00 87.56 264 LEU A O 1
ATOM 2028 N N . ASP A 1 265 ? 1.877 -10.743 -25.662 1.00 88.75 265 ASP A N 1
ATOM 2029 C CA . ASP A 1 265 ? 1.775 -11.467 -26.935 1.00 88.75 265 ASP A CA 1
ATOM 2030 C C . ASP A 1 265 ? 0.874 -10.726 -27.945 1.00 88.75 265 ASP A C 1
ATOM 2032 O O . ASP A 1 265 ? 1.162 -10.677 -29.139 1.00 88.75 265 ASP A O 1
ATOM 2036 N N . ALA A 1 266 ? -0.180 -10.050 -27.475 1.00 81.56 266 ALA A N 1
ATOM 2037 C CA . ALA A 1 266 ? -1.049 -9.264 -28.348 1.00 81.56 266 ALA A CA 1
ATOM 2038 C C . ALA A 1 266 ? -0.375 -7.972 -28.844 1.00 81.56 266 ALA A C 1
ATOM 2040 O O . ALA A 1 266 ? -0.628 -7.551 -29.974 1.00 81.56 266 ALA A O 1
ATOM 2041 N N . ILE A 1 267 ? 0.459 -7.319 -28.022 1.00 82.81 267 ILE A N 1
ATOM 2042 C CA . ILE A 1 267 ? 1.265 -6.168 -28.466 1.00 82.81 267 ILE A CA 1
ATOM 2043 C C . ILE A 1 267 ? 2.317 -6.632 -29.475 1.00 82.81 267 ILE A C 1
ATOM 2045 O O . ILE A 1 267 ? 2.471 -5.986 -30.510 1.00 82.81 267 ILE A O 1
ATOM 2049 N N . TRP A 1 268 ? 2.979 -7.760 -29.215 1.00 88.12 268 TRP A N 1
ATOM 2050 C CA . TRP A 1 268 ? 3.973 -8.352 -30.108 1.00 88.12 268 TRP A CA 1
ATOM 2051 C C . TRP A 1 268 ? 3.416 -8.615 -31.514 1.00 88.12 268 TRP A C 1
ATOM 2053 O O . TRP A 1 268 ? 3.985 -8.152 -32.505 1.00 88.12 268 TRP A O 1
ATOM 2063 N N . GLU A 1 269 ? 2.260 -9.277 -31.621 1.00 85.88 269 GLU A N 1
ATOM 2064 C CA . GLU A 1 269 ? 1.635 -9.536 -32.925 1.00 85.88 269 GLU A CA 1
ATOM 2065 C C . GLU A 1 269 ? 1.246 -8.243 -33.658 1.00 85.88 269 GLU A C 1
ATOM 2067 O O . GLU A 1 269 ? 1.429 -8.134 -34.876 1.00 85.88 269 GLU A O 1
ATOM 2072 N N . ARG A 1 270 ? 0.770 -7.222 -32.929 1.00 85.44 270 ARG A N 1
ATOM 2073 C CA . ARG A 1 270 ? 0.492 -5.901 -33.515 1.00 85.44 270 ARG A CA 1
ATOM 2074 C C . ARG A 1 270 ? 1.762 -5.211 -34.009 1.00 85.44 270 ARG A C 1
ATOM 2076 O O . ARG A 1 270 ? 1.738 -4.658 -35.106 1.00 85.44 270 ARG A O 1
ATOM 2083 N N . ALA A 1 271 ? 2.853 -5.260 -33.244 1.00 79.44 271 ALA A N 1
ATOM 2084 C CA . ALA A 1 271 ? 4.133 -4.656 -33.610 1.00 79.44 271 ALA A CA 1
ATOM 2085 C C . ALA A 1 271 ? 4.707 -5.289 -34.888 1.00 79.44 271 ALA A C 1
ATOM 2087 O O . ALA A 1 271 ? 5.053 -4.567 -35.824 1.00 79.44 271 ALA A O 1
ATOM 2088 N N . LYS A 1 272 ? 4.695 -6.627 -34.980 1.00 87.50 272 LYS A N 1
ATOM 2089 C CA . LYS A 1 272 ? 5.084 -7.355 -36.199 1.00 87.50 272 LYS A CA 1
ATOM 2090 C C . LYS A 1 272 ? 4.213 -6.990 -37.397 1.00 87.50 272 LYS A C 1
ATOM 2092 O O . LYS A 1 272 ? 4.735 -6.692 -38.466 1.00 87.50 272 LYS A O 1
ATOM 2097 N N . THR A 1 273 ? 2.890 -6.989 -37.220 1.00 83.25 273 THR A N 1
ATOM 2098 C CA . THR A 1 273 ? 1.935 -6.671 -38.298 1.00 83.25 273 THR A CA 1
ATOM 2099 C C . THR A 1 273 ? 2.134 -5.250 -38.827 1.00 83.25 273 THR A C 1
ATOM 2101 O O . THR A 1 273 ? 2.015 -5.013 -40.026 1.00 83.25 273 THR A O 1
ATOM 2104 N N . ALA A 1 274 ? 2.463 -4.307 -37.944 1.00 79.00 274 ALA A N 1
ATOM 2105 C CA . ALA A 1 274 ? 2.734 -2.918 -38.297 1.00 79.00 274 ALA A CA 1
ATOM 2106 C C . ALA A 1 274 ? 4.153 -2.680 -38.853 1.00 79.00 274 ALA A C 1
ATOM 2108 O O . ALA A 1 274 ? 4.458 -1.556 -39.246 1.00 79.00 274 ALA A O 1
ATOM 2109 N N . GLY A 1 275 ? 5.017 -3.703 -38.896 1.00 86.62 275 GLY A N 1
ATOM 2110 C CA . GLY A 1 275 ? 6.400 -3.571 -39.361 1.00 86.62 275 GLY A CA 1
ATOM 2111 C C . GLY A 1 275 ? 7.281 -2.721 -38.441 1.00 86.62 275 GLY A C 1
ATOM 2112 O O . GLY A 1 275 ? 8.225 -2.092 -38.916 1.00 86.62 275 GLY A O 1
ATOM 2113 N N . VAL A 1 276 ? 6.966 -2.669 -37.142 1.00 79.88 276 VAL A N 1
ATOM 2114 C CA . VAL A 1 276 ? 7.782 -1.967 -36.142 1.00 79.88 276 VAL A CA 1
ATOM 2115 C C . VAL A 1 276 ? 9.139 -2.660 -36.027 1.00 79.88 276 VAL A C 1
ATOM 2117 O O . VAL A 1 276 ? 9.213 -3.890 -36.023 1.00 79.88 276 VAL A O 1
ATOM 2120 N N . LYS A 1 277 ? 10.221 -1.883 -35.931 1.00 84.44 277 LYS A N 1
ATOM 2121 C CA . LYS A 1 277 ? 11.566 -2.435 -35.757 1.00 84.44 277 LYS A CA 1
ATOM 2122 C C . LYS A 1 277 ? 11.682 -3.118 -34.392 1.00 84.44 277 LYS A C 1
ATOM 2124 O O . LYS A 1 277 ? 11.360 -2.521 -33.367 1.00 84.44 277 LYS A O 1
ATOM 2129 N N . VAL A 1 278 ? 12.154 -4.362 -34.407 1.00 87.44 278 VAL A N 1
ATOM 2130 C CA . VAL A 1 278 ? 12.348 -5.207 -33.224 1.00 87.44 278 VAL A CA 1
ATOM 2131 C C . VAL A 1 278 ? 13.837 -5.301 -32.922 1.00 87.44 278 VAL A C 1
ATOM 2133 O O . VAL A 1 278 ? 14.610 -5.730 -33.778 1.00 87.44 278 VAL A O 1
ATOM 2136 N N . ASN A 1 279 ? 14.217 -4.928 -31.703 1.00 84.31 279 ASN A N 1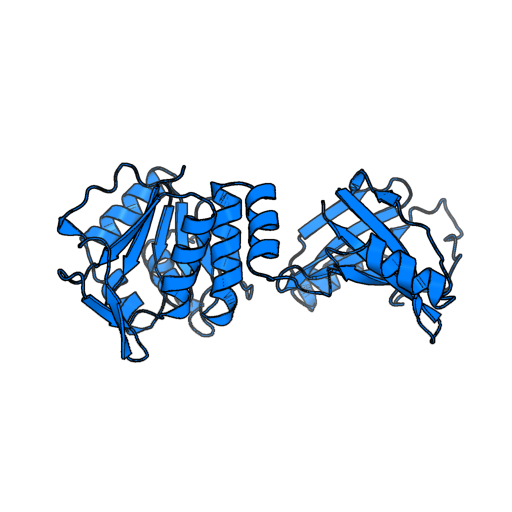
ATOM 2137 C CA . ASN A 1 279 ? 15.592 -5.013 -31.212 1.00 84.31 279 ASN A CA 1
ATOM 2138 C C . ASN A 1 279 ? 15.825 -6.288 -30.384 1.00 84.31 279 ASN A C 1
ATOM 2140 O O . ASN A 1 279 ? 16.942 -6.799 -30.351 1.00 84.31 279 ASN A O 1
ATOM 2144 N N . CYS A 1 280 ? 14.777 -6.832 -29.756 1.00 90.69 280 CYS A N 1
ATOM 2145 C CA . CYS A 1 280 ? 14.811 -8.103 -29.029 1.00 90.69 280 CYS A CA 1
ATOM 2146 C C . CYS A 1 280 ? 13.442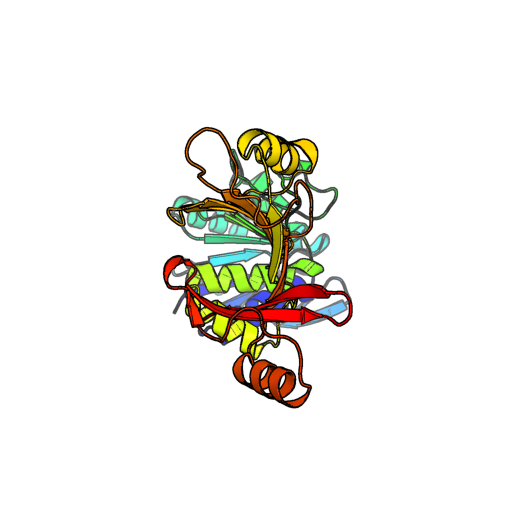 -8.795 -29.109 1.00 90.69 280 CYS A C 1
ATOM 2148 O O . CYS A 1 280 ? 12.420 -8.134 -28.930 1.00 90.69 280 CYS A O 1
ATOM 2150 N N . GLU A 1 281 ? 13.416 -10.103 -29.379 1.00 93.50 281 GLU A N 1
ATOM 2151 C CA . GLU A 1 281 ? 12.187 -10.910 -29.424 1.00 93.50 281 GLU A CA 1
ATOM 2152 C C . GLU A 1 281 ? 11.670 -11.270 -28.014 1.00 93.50 281 GLU A C 1
ATOM 2154 O O . GLU A 1 281 ? 12.446 -11.247 -27.058 1.00 93.50 281 GLU A O 1
ATOM 2159 N N . PRO A 1 282 ? 10.378 -11.639 -27.864 1.00 93.25 282 PRO A N 1
ATOM 2160 C CA . PRO A 1 282 ? 9.813 -12.054 -26.582 1.00 93.25 282 PRO A CA 1
ATOM 2161 C C . PRO A 1 282 ? 10.587 -13.173 -25.877 1.00 93.25 282 PRO A C 1
ATOM 2163 O O . PRO A 1 282 ? 10.675 -14.293 -26.380 1.00 93.25 282 PRO A O 1
ATOM 2166 N N . GLY A 1 283 ? 11.065 -12.894 -24.664 1.00 93.56 283 GLY A N 1
ATOM 2167 C CA . GLY A 1 283 ? 11.788 -13.843 -23.815 1.00 93.56 283 GLY A CA 1
ATOM 2168 C C . GLY A 1 283 ? 11.429 -13.697 -22.337 1.00 93.56 283 GLY A C 1
ATOM 2169 O O . GLY A 1 283 ? 10.824 -12.707 -21.938 1.00 93.56 283 GLY A O 1
ATOM 2170 N N . TYR A 1 284 ? 11.766 -14.704 -21.522 1.00 92.56 284 TYR A N 1
ATOM 2171 C CA . TYR A 1 284 ? 11.653 -14.634 -20.060 1.00 92.56 284 TYR A CA 1
ATOM 2172 C C . TYR A 1 284 ? 13.024 -14.352 -19.445 1.00 92.56 284 TYR A C 1
ATOM 2174 O O . TYR A 1 284 ? 13.996 -15.039 -19.757 1.00 92.56 284 TYR A O 1
ATOM 2182 N N . VAL A 1 285 ? 13.094 -13.368 -18.551 1.00 89.31 285 VAL A N 1
ATOM 2183 C CA . VAL A 1 285 ? 14.319 -12.979 -17.850 1.00 89.31 285 VAL A CA 1
ATOM 2184 C C . VAL A 1 285 ? 14.274 -13.544 -16.434 1.00 89.31 285 VAL A C 1
ATOM 2186 O O . VAL A 1 285 ? 13.666 -12.961 -15.540 1.00 89.31 285 VAL A O 1
ATOM 2189 N N . GLU A 1 286 ? 14.940 -14.680 -16.204 1.00 85.50 286 GLU A N 1
ATOM 2190 C CA . GLU A 1 286 ? 14.869 -15.405 -14.923 1.00 85.50 286 GLU A CA 1
ATOM 2191 C C . GLU A 1 286 ? 15.272 -14.555 -13.711 1.00 85.50 286 GLU A C 1
ATOM 2193 O O . GLU A 1 286 ? 14.588 -14.577 -12.687 1.00 85.50 286 GLU A O 1
ATOM 2198 N N . LYS A 1 287 ? 16.352 -13.770 -13.836 1.00 83.31 287 LYS A N 1
ATOM 2199 C CA . LYS A 1 287 ? 16.863 -12.916 -12.750 1.00 83.31 287 LYS A CA 1
ATOM 2200 C C . LYS A 1 287 ? 15.873 -11.827 -12.329 1.00 83.31 287 LYS A C 1
ATOM 2202 O O . LYS A 1 287 ? 15.859 -11.451 -11.161 1.00 83.31 287 LYS A O 1
ATOM 2207 N N . LEU A 1 288 ? 15.057 -11.338 -13.264 1.00 83.12 288 LEU A N 1
ATOM 2208 C CA . LEU A 1 288 ? 14.118 -10.232 -13.046 1.00 83.12 288 LEU A CA 1
ATOM 2209 C C . LEU A 1 288 ? 12.650 -10.685 -12.971 1.00 83.12 288 LEU A C 1
ATOM 2211 O O . LEU A 1 288 ? 11.776 -9.886 -12.640 1.00 83.12 288 LEU A O 1
ATOM 2215 N N . ARG A 1 289 ? 12.392 -11.975 -13.222 1.00 86.00 289 ARG A N 1
ATOM 2216 C CA . ARG A 1 289 ? 11.089 -12.647 -13.115 1.00 86.00 289 ARG A CA 1
ATOM 2217 C C . ARG A 1 289 ? 9.978 -12.002 -13.949 1.00 86.00 289 ARG A C 1
ATOM 2219 O O . ARG A 1 289 ? 8.855 -11.833 -13.485 1.00 86.00 289 ARG A O 1
ATOM 2226 N N . PHE A 1 290 ? 10.282 -11.648 -15.192 1.00 88.25 290 PHE A N 1
ATOM 2227 C CA . PHE A 1 290 ? 9.287 -11.135 -16.133 1.00 88.25 290 PHE A CA 1
ATOM 2228 C C . PHE A 1 290 ? 9.553 -11.621 -17.555 1.00 88.25 290 PHE A C 1
ATOM 2230 O O . PHE A 1 290 ? 10.652 -12.072 -17.882 1.00 88.25 290 PHE A O 1
ATOM 2237 N N . ARG A 1 291 ? 8.542 -11.497 -18.417 1.00 93.25 291 ARG A N 1
ATOM 2238 C CA . ARG A 1 291 ? 8.694 -11.593 -19.873 1.00 93.25 291 ARG A CA 1
ATOM 2239 C C . ARG A 1 291 ? 8.841 -10.198 -20.466 1.00 93.25 291 ARG A C 1
ATOM 2241 O O . ARG A 1 291 ? 8.133 -9.291 -20.035 1.00 93.25 291 ARG A O 1
ATOM 2248 N N . ASN A 1 292 ? 9.695 -10.028 -21.467 1.00 94.88 292 ASN A N 1
ATOM 2249 C CA . ASN A 1 292 ? 9.835 -8.761 -22.180 1.00 94.88 292 ASN A CA 1
ATOM 2250 C C . ASN A 1 292 ? 10.176 -8.943 -23.663 1.00 94.88 292 ASN A C 1
ATOM 2252 O O . ASN A 1 292 ? 10.527 -10.038 -24.096 1.00 94.88 292 ASN A O 1
ATOM 2256 N N . PHE A 1 293 ? 10.072 -7.857 -24.428 1.00 92.00 293 PHE A N 1
ATOM 2257 C CA . PHE A 1 293 ? 10.691 -7.683 -25.745 1.00 92.00 293 PHE A CA 1
ATOM 2258 C C . PHE A 1 293 ? 11.031 -6.200 -25.978 1.00 92.00 293 PHE A C 1
ATOM 2260 O O . PHE A 1 293 ? 10.468 -5.331 -25.306 1.00 92.00 293 PHE A O 1
ATOM 2267 N N . LEU A 1 294 ? 11.932 -5.902 -26.923 1.00 89.12 294 LEU A N 1
ATOM 2268 C CA . LEU A 1 294 ? 12.393 -4.534 -27.221 1.00 89.12 294 LEU A CA 1
ATOM 2269 C C . LEU A 1 294 ? 12.019 -4.126 -28.651 1.00 89.12 294 LEU A C 1
ATOM 2271 O O . LEU A 1 294 ? 12.280 -4.869 -29.602 1.00 89.12 294 LEU A O 1
ATOM 2275 N N . ILE A 1 295 ? 11.452 -2.930 -28.812 1.00 85.31 295 ILE A N 1
ATOM 2276 C CA . ILE A 1 295 ? 11.083 -2.325 -30.105 1.00 85.31 295 ILE A CA 1
ATOM 2277 C C . ILE A 1 295 ? 11.517 -0.861 -30.175 1.00 85.31 295 ILE A C 1
ATOM 2279 O O . ILE A 1 295 ? 11.733 -0.232 -29.145 1.00 85.31 295 ILE A O 1
ATOM 2283 N N . GLU A 1 296 ? 11.591 -0.297 -31.381 1.00 81.00 296 GLU A N 1
ATOM 2284 C CA . GLU A 1 296 ? 11.802 1.144 -31.572 1.00 81.00 296 GLU A CA 1
ATOM 2285 C C . GLU A 1 296 ? 10.504 1.863 -31.937 1.00 81.00 296 GLU A C 1
ATOM 2287 O O . GLU A 1 296 ? 9.717 1.397 -32.767 1.00 81.00 296 GLU A O 1
ATOM 2292 N N . ASP A 1 297 ? 10.293 3.028 -31.330 1.00 71.31 297 ASP A N 1
ATOM 2293 C CA . ASP A 1 297 ? 9.246 3.953 -31.743 1.00 71.31 297 ASP A CA 1
ATOM 2294 C C . ASP A 1 297 ? 9.594 4.627 -33.096 1.00 71.31 297 ASP A C 1
ATOM 2296 O O . ASP A 1 297 ? 10.710 4.494 -33.610 1.00 71.31 297 ASP A O 1
ATOM 2300 N N . PRO A 1 298 ? 8.669 5.396 -33.700 1.00 62.59 298 PRO A N 1
ATOM 2301 C CA . PRO A 1 298 ? 8.930 6.091 -34.964 1.00 62.59 298 PRO A CA 1
ATOM 2302 C C . PRO A 1 298 ? 10.084 7.112 -34.938 1.00 62.59 298 PRO A C 1
ATOM 2304 O O . PRO A 1 298 ? 10.521 7.548 -36.002 1.00 62.59 298 PRO A O 1
ATOM 2307 N N . ASN A 1 299 ? 10.557 7.517 -33.757 1.00 63.62 299 ASN A N 1
ATOM 2308 C CA . ASN A 1 299 ? 11.650 8.469 -33.564 1.00 63.62 299 ASN A CA 1
ATOM 2309 C C . ASN A 1 299 ? 12.986 7.775 -33.238 1.00 63.62 299 ASN A C 1
ATOM 2311 O O . ASN A 1 299 ? 13.991 8.462 -33.045 1.00 63.62 299 ASN A O 1
ATOM 2315 N N . GLY A 1 300 ? 13.012 6.439 -33.186 1.00 66.06 300 GLY A N 1
ATOM 2316 C CA . GLY A 1 300 ? 14.192 5.648 -32.836 1.00 66.06 300 GLY A CA 1
ATOM 2317 C C . GLY A 1 300 ? 14.449 5.539 -31.330 1.00 66.06 300 GLY A C 1
ATOM 2318 O O . GLY A 1 300 ? 15.568 5.224 -30.932 1.00 66.06 300 GLY A O 1
ATOM 2319 N N . VAL A 1 301 ? 13.450 5.819 -30.486 1.00 69.75 301 VAL A N 1
ATOM 2320 C CA . VAL A 1 301 ? 13.523 5.585 -29.038 1.00 69.75 301 VAL A CA 1
ATOM 2321 C C . VAL A 1 301 ? 13.219 4.118 -28.759 1.00 69.75 301 VAL A C 1
ATOM 2323 O O . VAL A 1 301 ? 12.189 3.600 -29.190 1.00 69.75 301 VAL A O 1
ATOM 2326 N N . GLU A 1 302 ? 14.103 3.452 -28.018 1.00 82.81 302 GLU A N 1
ATOM 2327 C CA . GLU A 1 302 ? 13.897 2.066 -27.601 1.00 82.81 302 GLU A CA 1
ATOM 2328 C C . GLU A 1 302 ? 12.843 1.984 -26.487 1.00 82.81 302 GLU A C 1
ATOM 2330 O O . GLU A 1 302 ? 12.901 2.695 -25.478 1.00 82.81 302 GLU A O 1
ATOM 2335 N N . LEU A 1 303 ? 11.863 1.106 -26.687 1.00 82.25 303 LEU A N 1
ATOM 2336 C CA . LEU A 1 303 ? 10.816 0.781 -25.732 1.00 82.25 303 LEU A CA 1
ATOM 2337 C C . LEU A 1 303 ? 10.928 -0.686 -25.338 1.00 82.25 303 LEU A C 1
ATOM 2339 O O . LEU A 1 303 ? 10.986 -1.572 -26.195 1.00 82.25 303 LEU A O 1
ATOM 2343 N N . GLU A 1 304 ? 10.867 -0.934 -24.038 1.00 91.75 304 GLU A N 1
ATOM 2344 C CA . GLU A 1 304 ? 10.705 -2.271 -23.491 1.00 91.75 304 GLU A CA 1
ATOM 2345 C C . GLU A 1 304 ? 9.229 -2.527 -23.214 1.00 91.75 304 GLU A C 1
ATOM 2347 O O . GLU A 1 304 ? 8.562 -1.758 -22.528 1.00 91.75 304 GLU A O 1
ATOM 2352 N N . ILE A 1 305 ? 8.689 -3.611 -23.754 1.00 89.81 305 ILE A N 1
ATOM 2353 C CA . ILE A 1 305 ? 7.343 -4.060 -23.415 1.00 89.81 305 ILE A CA 1
ATOM 2354 C C . ILE A 1 305 ? 7.498 -5.233 -22.469 1.00 89.81 305 ILE A C 1
ATOM 2356 O O . ILE A 1 305 ? 7.992 -6.279 -22.889 1.00 89.81 305 ILE A O 1
ATOM 2360 N N . LEU A 1 306 ? 7.062 -5.072 -21.218 1.00 91.31 306 LEU A N 1
ATOM 2361 C CA . LEU A 1 306 ? 7.156 -6.133 -20.220 1.00 91.31 306 LEU A CA 1
ATOM 2362 C C . LEU A 1 306 ? 5.796 -6.619 -19.722 1.00 91.31 306 LEU A C 1
ATOM 2364 O O . LEU A 1 306 ? 4.827 -5.867 -19.606 1.00 91.31 306 LEU A O 1
ATOM 2368 N N . GLN A 1 307 ? 5.781 -7.888 -19.337 1.00 85.00 307 GLN A N 1
ATOM 2369 C CA . GLN A 1 307 ? 4.726 -8.556 -18.594 1.00 85.00 307 GLN A CA 1
ATOM 2370 C C . GLN A 1 307 ? 5.360 -9.235 -17.383 1.00 85.00 307 GLN A C 1
ATOM 2372 O O . GLN A 1 307 ? 6.185 -10.141 -17.535 1.00 85.00 307 GLN A O 1
ATOM 2377 N N . ARG A 1 308 ? 4.980 -8.785 -16.185 1.00 79.06 308 ARG A N 1
ATOM 2378 C CA . ARG A 1 308 ? 5.329 -9.469 -14.935 1.00 79.06 308 ARG A CA 1
ATOM 2379 C C . ARG A 1 308 ? 4.469 -10.729 -14.781 1.00 79.06 308 ARG A C 1
ATOM 2381 O O . ARG A 1 308 ? 3.419 -10.825 -15.420 1.00 79.06 308 ARG A O 1
ATOM 2388 N N . ALA A 1 309 ? 5.031 -11.726 -14.103 1.00 61.25 309 ALA A N 1
ATOM 2389 C CA . ALA A 1 309 ? 4.516 -13.091 -14.029 1.00 61.25 309 ALA A CA 1
ATOM 2390 C C . ALA A 1 309 ? 3.684 -13.319 -12.771 1.00 61.25 309 ALA A C 1
ATOM 2392 O O . ALA A 1 309 ? 4.168 -12.888 -11.706 1.00 61.25 309 ALA A O 1
#

Radius of gyration: 22.79 Å; Cα contacts (8 Å, |Δi|>4): 672; chains: 1; bounding box: 65×36×65 Å

Solvent-accessible surface area (backbone atoms only — not comparable to full-atom values): 16222 Å² total; per-residue (Å²): 120,54,33,33,40,36,52,41,32,53,22,18,30,62,61,37,48,47,39,34,54,53,48,35,42,75,74,57,31,51,67,43,36,28,11,74,70,81,42,36,74,32,45,27,61,87,72,49,79,46,73,35,79,35,33,54,89,81,61,82,69,86,75,50,48,35,41,37,33,33,9,27,78,52,7,25,48,51,53,61,69,34,63,71,56,52,53,48,52,53,50,40,49,73,73,65,29,34,40,35,21,23,14,57,20,30,39,48,38,17,76,68,51,74,34,51,81,27,59,34,18,39,22,90,94,45,59,84,40,38,46,60,36,48,75,46,100,44,50,53,30,74,44,92,48,41,34,19,13,21,33,65,93,20,20,64,60,35,22,43,52,54,32,28,76,75,66,32,62,74,54,29,54,54,47,30,62,77,69,68,62,72,69,50,57,35,36,42,30,34,38,44,93,50,62,68,65,49,48,49,42,42,40,70,71,72,57,34,51,75,71,56,72,47,82,73,84,57,30,41,39,40,35,25,47,69,59,87,82,23,31,38,36,38,36,35,71,67,56,72,91,90,57,72,85,60,87,57,95,48,81,80,34,77,59,35,43,31,36,44,40,97,50,52,70,62,52,50,55,51,37,59,74,72,66,48,54,71,79,40,72,82,44,74,42,77,93,78,55,28,36,35,32,30,32,40,48,100,86,68,49,42,33,34,44,32,24,78,118

Sequence (309 aa):
MAKVYEFLADGLEEVEAITPVDFLRRAGNDVTTVSVMGQKKILGSHKIYLAADAVFEELSFEDGDLFILPGGGLGTRNLSEHKGLRELLNRAYKDGKRVAAICAAPSVFGSLGFVNGKKATVYPGMENTLTGADPVDLAVVTDGTVTTGHGPGAAMEFALELVRLLNGEAVEEKLREQLVFQRKLDHVTINVKD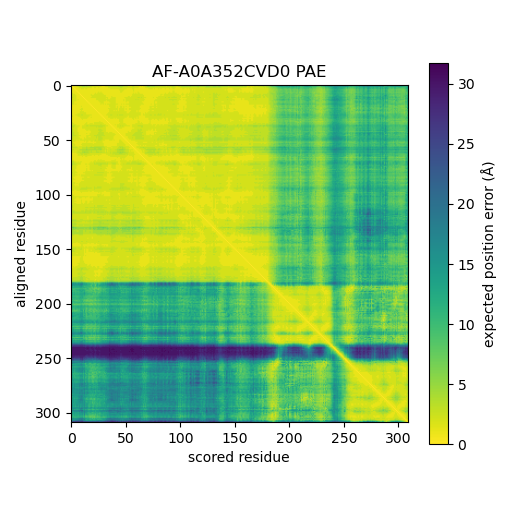MHKSEEFYAEVIGLQKLYNVDMGDHQIHYFSLGGDAMLELIQYDVPDGEAHLAVKTKGILRHLAIRTSQLDAIWERAKTAGVKVNCEPGYVEKLRFRNFLIEDPNGVELEILQRA

Mean predicted aligned error: 7.9 Å

pLDDT: mean 89.23, std 12.35, range [44.06, 98.94]

Nearest PDB structures (foldseek):
  4xll-assembly1_B  TM=9.649E-01  e=8.419E-19  Toxoplasma gondii
  4e08-assembly1_B  TM=9.616E-01  e=7.455E-18  Drosophila melanogaster
  4k2h-assembly1_A  TM=9.516E-01  e=2.031E-17  Salmonella enterica subsp. enterica serovar Typhimurium str. LT2
  3ot1-assembly1_B  TM=9.381E-01  e=3.057E-16  Vibrio cholerae O1 biovar El Tor str. N16961
  4y1g-assembly1_A  TM=8.989E-01  e=1.253E-14  Staphylococcus aureus subsp. aureus Mu50

Foldseek 3Di:
DAEEEEEWAAAFADLLRVQLVVLCVVLVYHYFYEYQPPAQWHQYNVRDIGGGPYYPVVDDCPRHQEYEYTDGPVGLVSCLPRPVNLVVVLVCVVVQGAYEYEAANCLSVLVVCVQADHEEEYEPPCVVSNPNHDYDDAQWDDDRRYIYGHHSVSSNVSSLVVSCVPPNDVSSVVSCVVVVVDDFFQEWEAEAADVVVVCCCCCPVVNWAWDDKADPPQWIWTWTDPYDNYIYIYIYGDDDPDDDPPPDPGHGDRQETETEDPPQVVVVVVCVVVVWAWPADWDADPRVQWIWTWTADPVRGIYIYIYHD

Secondary structure (DSSP, 8-state):
--EEEEEE-TT--HHHHHHHHHHHHHTT-EEEEEESSSSSEEE-TTS-EEE-SEEGGG---TT-SEEEE---HHHHHHHHH-HHHHHHHHHHHHTT-EEEEETTTHHHHHHHTTTTTSEE--STT-GGGSTTSEE---SEEEETTEEEE-SGGGHHHHHHHHHHHHH-HHHHHHHHHHTT---SEEEEEEE-S-HHHHHHIIIIIS-PPEEEEEE-SSEEEEEEE-STT-EEEEEEE---TT----SS--TT-EEEEEEE-S-HHHHHHHHHHTT--EEEEEEEETTTTEEEEEEE-TTS-EEEEEEE-